Protein AF-F8NQ31-F1 (afdb_monomer)

pLDDT: mean 72.67, std 21.23, range [30.28, 96.5]

Solvent-accessible surface area (backbone atoms only — not comparable to full-atom values): 22392 Å² total; per-residue (Å²): 113,76,67,59,57,52,53,53,51,52,54,52,52,53,49,53,53,51,52,49,58,64,57,47,52,62,52,49,48,52,52,49,52,47,46,47,68,69,66,55,60,95,81,66,89,78,69,54,75,71,43,58,46,52,54,52,44,53,48,52,54,48,51,52,51,54,54,59,71,66,51,79,89,68,91,75,77,86,78,85,78,79,79,89,64,83,79,48,58,68,55,49,54,52,49,48,54,53,46,53,55,51,57,75,65,49,77,86,75,88,72,82,96,69,86,81,79,84,80,75,90,72,90,75,79,94,80,89,79,93,75,77,86,88,55,57,70,65,51,52,56,51,51,27,63,75,69,72,51,82,88,84,86,87,77,81,46,76,50,74,70,66,70,90,57,76,80,40,60,64,50,75,41,79,40,67,38,89,85,25,64,42,81,40,52,35,45,71,50,65,66,58,51,57,73,45,73,64,41,82,43,68,73,69,61,75,72,74,37,53,69,26,68,77,41,98,83,44,46,64,68,70,40,72,78,47,80,61,70,68,60,78,69,57,69,86,88,56,82,85,60,84,71,83,67,52,69,63,60,53,49,51,54,36,40,49,42,41,23,48,49,48,41,63,73,49,48,48,57,49,47,52,52,29,54,49,42,43,63,70,33,83,70,40,59,82,46,53,42,36,38,44,60,60,84,71,81,74,82,85,64,80,88,64,79,73,78,83,66,83,77,85,47,65,65,53,58,64,52,72,40,32,75,62,41,46,76,75,39,46,67,55,47,30,37,41,49,25,38,51,56,48,52,61,47,46,72,64,52,32,65,82,74,73,35,45,79,42,86,126

Mean predicted aligned error: 13.07 Å

Organism: Serpula lacrymans var. lacrymans (strain S7.9) (NCBI:txid578457)

Foldseek 3Di:
DVVVVVVVVVVVVVVVVVVCVVVVVVVVVVVVVVVCVVPPPPPPPPFDPVLVLLVVLLLVLLVVLLVVLPPPPDDDDDPDDDDPPDVCPVVLVVVLVVCCVVVVPPPPPPDDDDDDDDDDPDPDDDDDDDDDPPCPVVVVVVVCVVVVHDDDDDDDFQFLAADPDQPPVQQVDWDQDPQQSDTGHGHNCVVVLLVDQEAEDEHAADFHHPQQPPDPLGDLVVLVVDPQSSVVPDDPPPPPDPPPDDPLNVLLSSLLSVLSRCCSPPVVVSVSVSLVSQCPPPSRLPHAYEYEAYDQDDPPPPPDPPPPPPPVDCSCVSGVCVSVCSRVPSRSSSRNSNSVSNLSSCVVNVVVSVHHYDYD

Radius of gyration: 25.04 Å; Cα contacts (8 Å, |Δi|>4): 266; chains: 1; bounding box: 78×47×82 Å

Sequence (360 aa):
MRLLKRILAITAFSAAGITFVLFSFPLYRFFHILWMLTNIGPSFHGLSASEAQMTSSVHEVLEYAVSSLLRPTGSARETSIKPQINSTIAEIEALQNIFTCYFNHIPTRAQGHTRPSYGRCNTSVPVTSNVNQGSITNRFSQELAITGAVGMQFVLSQSLLPLSDASAWQYNSPVIDPLTDVRVRDNYWLRHARSADVILLNRGPLPAPASTYASHSGNWSYAKDLPTYLEAIRPNSWEDQPFIYDNKHMQTRLLVNAALHVTLTSFLPSLVQTLNALHHDVNLRHKLVIWHDSHFMHQSHSDKKPRLRRHHFLGDYLLFRGHLQIAEDPWKFYHNAQVYMQNYAIRRLLPHFGIQYLPL

Structure (mmCIF, N/CA/C/O backbone):
data_AF-F8NQ31-F1
#
_entry.id   AF-F8NQ31-F1
#
loop_
_atom_site.group_PDB
_atom_site.id
_atom_site.type_symbol
_atom_site.label_atom_id
_atom_site.label_alt_id
_atom_site.label_comp_id
_atom_site.label_asym_id
_atom_site.label_entity_id
_atom_site.label_seq_id
_atom_site.pdbx_PDB_ins_code
_atom_site.Cartn_x
_atom_site.Cartn_y
_atom_site.Cartn_z
_atom_site.occupancy
_atom_site.B_iso_or_equiv
_atom_site.auth_seq_id
_atom_site.auth_comp_id
_atom_site.auth_asym_id
_atom_site.auth_atom_id
_atom_site.pdbx_PDB_model_num
ATOM 1 N N . MET A 1 1 ? -50.205 1.832 -32.940 1.00 51.72 1 MET A N 1
ATOM 2 C CA . MET A 1 1 ? -49.513 3.149 -32.893 1.00 51.72 1 MET A CA 1
ATOM 3 C C . MET A 1 1 ? -48.925 3.545 -31.530 1.00 51.72 1 MET A C 1
ATOM 5 O O . MET A 1 1 ? -47.799 4.025 -31.520 1.00 51.72 1 MET A O 1
ATOM 9 N N . ARG A 1 2 ? -49.607 3.378 -30.381 1.00 51.59 2 ARG A N 1
ATOM 10 C CA . ARG A 1 2 ? -49.056 3.802 -29.066 1.00 51.59 2 ARG A CA 1
ATOM 11 C C . ARG A 1 2 ? -47.819 3.008 -28.606 1.00 51.59 2 ARG A C 1
ATOM 13 O O . ARG A 1 2 ? -46.937 3.586 -27.984 1.00 51.59 2 ARG A O 1
ATOM 20 N N . LEU A 1 3 ? -47.727 1.724 -28.963 1.00 50.81 3 LEU A N 1
ATOM 21 C CA . LEU A 1 3 ? -46.573 0.870 -28.642 1.00 50.81 3 LEU A CA 1
ATOM 22 C C . LEU A 1 3 ? -45.309 1.279 -29.425 1.00 50.81 3 LEU A C 1
ATOM 24 O O . LEU A 1 3 ? -44.233 1.382 -28.850 1.00 50.81 3 LEU A O 1
ATOM 28 N N . LEU A 1 4 ? -45.465 1.626 -30.708 1.00 49.59 4 LEU A N 1
ATOM 29 C CA . LEU A 1 4 ? -44.360 2.050 -31.575 1.00 49.59 4 LEU A CA 1
ATOM 30 C C . LEU A 1 4 ? -43.724 3.368 -31.098 1.00 49.59 4 LEU A C 1
ATOM 32 O O . LEU A 1 4 ? -42.507 3.495 -31.099 1.00 49.59 4 LEU A O 1
ATOM 36 N N . LYS A 1 5 ? -44.535 4.314 -30.596 1.00 54.12 5 LYS A N 1
ATOM 37 C CA . LYS A 1 5 ? -44.032 5.565 -29.997 1.00 54.12 5 LYS A CA 1
ATOM 38 C C . LYS A 1 5 ? -43.222 5.330 -28.717 1.00 54.12 5 LYS A C 1
ATOM 40 O O . LYS A 1 5 ? -42.281 6.072 -28.462 1.00 54.12 5 LYS A O 1
ATOM 45 N N . ARG A 1 6 ? -43.560 4.306 -27.924 1.00 51.31 6 ARG A N 1
ATOM 46 C CA . ARG A 1 6 ? -42.808 3.961 -26.705 1.00 51.31 6 ARG A CA 1
ATOM 47 C C . ARG A 1 6 ? -41.481 3.277 -27.025 1.00 51.31 6 ARG A C 1
ATOM 49 O O . ARG A 1 6 ? -40.485 3.606 -26.398 1.00 51.31 6 ARG A O 1
ATOM 56 N N . ILE A 1 7 ? -41.453 2.403 -28.031 1.00 53.97 7 ILE A N 1
ATOM 57 C CA . ILE A 1 7 ? -40.217 1.739 -28.470 1.00 53.97 7 ILE A CA 1
ATOM 58 C C . ILE A 1 7 ? -39.241 2.763 -29.071 1.00 53.97 7 ILE A C 1
ATOM 60 O O . ILE A 1 7 ? -38.083 2.788 -28.667 1.00 53.97 7 ILE A O 1
ATOM 64 N N . LEU A 1 8 ? -39.721 3.681 -29.923 1.00 53.59 8 LEU A N 1
ATOM 65 C CA . LEU A 1 8 ? -38.895 4.756 -30.496 1.00 53.59 8 LEU A CA 1
ATOM 66 C C . LEU A 1 8 ? -38.340 5.725 -29.440 1.00 53.59 8 LEU A C 1
ATOM 68 O O . LEU A 1 8 ? -37.196 6.161 -29.555 1.00 53.59 8 LEU A O 1
ATOM 72 N N . ALA A 1 9 ? -39.116 6.037 -28.397 1.00 51.81 9 ALA A N 1
ATOM 73 C CA . ALA A 1 9 ? -38.653 6.887 -27.301 1.00 51.81 9 ALA A CA 1
ATOM 74 C C . ALA A 1 9 ? -37.543 6.216 -26.474 1.00 51.81 9 ALA A C 1
ATOM 76 O O . ALA A 1 9 ? -36.579 6.879 -26.105 1.00 51.81 9 ALA A O 1
ATOM 77 N N . ILE A 1 10 ? -37.638 4.904 -26.230 1.00 48.22 10 ILE A N 1
ATOM 78 C CA . ILE A 1 10 ? -36.625 4.148 -25.476 1.00 48.22 10 ILE A CA 1
ATOM 79 C C . ILE A 1 10 ? -35.324 4.026 -26.282 1.00 48.22 10 ILE A C 1
ATOM 81 O O . ILE A 1 10 ? -34.247 4.250 -25.731 1.00 48.22 10 ILE A O 1
ATOM 85 N N . THR A 1 11 ? -35.404 3.765 -27.591 1.00 46.31 11 THR A N 1
ATOM 86 C CA . THR A 1 11 ? -34.212 3.706 -28.455 1.00 46.31 11 THR A CA 1
ATOM 87 C C . THR A 1 11 ? -33.551 5.072 -28.651 1.00 46.31 11 THR A C 1
ATOM 89 O O . THR A 1 11 ? -32.328 5.153 -28.715 1.00 46.31 11 THR A O 1
ATOM 92 N N . ALA A 1 12 ? -34.326 6.163 -28.692 1.00 48.41 12 ALA A N 1
ATOM 93 C CA . ALA A 1 12 ? -33.770 7.515 -28.776 1.00 48.41 12 ALA A CA 1
ATOM 94 C C . ALA A 1 12 ? -33.068 7.934 -27.471 1.00 48.41 12 ALA A C 1
ATOM 96 O O . ALA A 1 12 ? -32.022 8.580 -27.517 1.00 48.41 12 ALA A O 1
ATOM 97 N N . PHE A 1 13 ? -33.595 7.522 -26.312 1.00 44.59 13 PHE A N 1
ATOM 98 C CA . PHE A 1 13 ? -32.984 7.812 -25.012 1.00 44.59 13 PHE A CA 1
ATOM 99 C C . PHE A 1 13 ? -31.704 6.996 -24.773 1.00 44.59 13 PHE A C 1
ATOM 101 O O . PHE A 1 13 ? -30.735 7.529 -24.231 1.00 44.59 13 PHE A O 1
ATOM 108 N N . SER A 1 14 ? -31.653 5.733 -25.224 1.00 44.41 14 SER A N 1
ATOM 109 C CA . SER A 1 14 ? -30.431 4.922 -25.118 1.00 44.41 14 SER A CA 1
ATOM 110 C C . SER A 1 14 ? -29.343 5.401 -26.079 1.00 44.41 14 SER A C 1
ATOM 112 O O . SER A 1 14 ? -28.179 5.451 -25.693 1.00 44.41 14 SER A O 1
ATOM 114 N N . ALA A 1 15 ? -29.706 5.816 -27.297 1.00 43.03 15 ALA A N 1
ATOM 115 C CA . ALA A 1 15 ? -28.757 6.393 -28.243 1.00 43.03 15 ALA A CA 1
ATOM 116 C C . ALA A 1 15 ? -28.194 7.724 -27.722 1.00 43.03 15 ALA A C 1
ATOM 118 O O . ALA A 1 15 ? -26.982 7.880 -27.676 1.00 43.03 15 ALA A O 1
ATOM 119 N N . ALA A 1 16 ? -29.031 8.646 -27.233 1.00 43.88 16 ALA A N 1
ATOM 120 C CA . ALA A 1 16 ? -28.561 9.931 -26.707 1.00 43.88 16 ALA A CA 1
ATOM 121 C C . ALA A 1 16 ? -27.653 9.782 -25.470 1.00 43.88 16 ALA A C 1
ATOM 123 O O . ALA A 1 16 ? -26.653 10.489 -25.365 1.00 43.88 16 ALA A O 1
ATOM 124 N N . GLY A 1 17 ? -27.947 8.835 -24.570 1.00 42.53 17 GLY A N 1
ATOM 125 C CA . GLY A 1 17 ? -27.096 8.546 -23.410 1.00 42.53 17 GLY A CA 1
ATOM 126 C C . GLY A 1 17 ? -25.737 7.946 -23.789 1.00 42.53 17 GLY A C 1
ATOM 127 O O . GLY A 1 17 ? -24.714 8.346 -23.237 1.00 42.53 17 GLY A O 1
ATOM 128 N N . ILE A 1 18 ? -25.703 7.040 -24.771 1.00 40.12 18 ILE A N 1
ATOM 129 C CA . ILE A 1 18 ? -24.462 6.411 -25.250 1.00 40.12 18 ILE A CA 1
ATOM 130 C C . ILE A 1 18 ? -23.606 7.417 -26.033 1.00 40.12 18 ILE A C 1
ATOM 132 O O . ILE A 1 18 ? -22.398 7.494 -25.810 1.00 40.12 18 ILE A O 1
ATOM 136 N N . THR A 1 19 ? -24.212 8.255 -26.879 1.00 41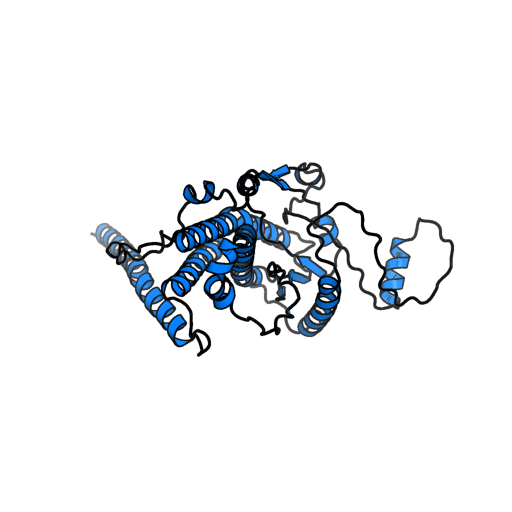.00 19 THR A N 1
ATOM 137 C CA . THR A 1 19 ? -23.486 9.303 -27.613 1.00 41.00 19 THR A CA 1
ATOM 138 C C . THR A 1 19 ? -22.935 10.370 -26.663 1.00 41.00 19 THR A C 1
ATOM 140 O O . THR A 1 19 ? -21.809 10.823 -26.848 1.00 41.00 19 THR A O 1
ATOM 143 N N . PHE A 1 20 ? -23.661 10.730 -25.597 1.00 37.25 20 PHE A N 1
ATOM 144 C CA . PHE A 1 20 ? -23.169 11.700 -24.614 1.00 37.25 20 PHE A CA 1
ATOM 145 C C . PHE A 1 20 ? -21.971 11.161 -23.820 1.00 37.25 20 PHE A C 1
ATOM 147 O O . PHE A 1 20 ? -21.011 11.898 -23.619 1.00 37.25 20 PHE A O 1
ATOM 154 N N . VAL A 1 21 ? -21.963 9.877 -23.440 1.00 41.94 21 VAL A N 1
ATOM 155 C CA . VAL A 1 21 ? -20.827 9.236 -22.743 1.00 41.94 21 VAL A CA 1
ATOM 156 C C . VAL A 1 21 ? -19.605 9.077 -23.659 1.00 41.94 21 VAL A C 1
ATOM 158 O O . VAL A 1 21 ? -18.478 9.278 -23.211 1.00 41.94 21 VAL A O 1
ATOM 161 N N . LEU A 1 22 ? -19.807 8.790 -24.950 1.00 38.97 22 LEU A N 1
ATOM 162 C CA . LEU A 1 22 ? -18.710 8.626 -25.912 1.00 38.97 22 LEU A CA 1
ATOM 163 C C . LEU A 1 22 ? -18.091 9.958 -26.374 1.00 38.97 22 LEU A C 1
ATOM 165 O O . LEU A 1 22 ? -16.892 9.999 -26.638 1.00 38.97 22 LEU A O 1
ATOM 169 N N . PHE A 1 23 ? -18.858 11.056 -26.426 1.00 38.16 23 PHE A N 1
ATOM 170 C CA . PHE A 1 23 ? -18.334 12.379 -26.807 1.00 38.16 23 PHE A CA 1
ATOM 171 C C . PHE A 1 23 ? -17.775 13.199 -25.637 1.00 38.16 23 PHE A C 1
ATOM 173 O O . PHE A 1 23 ? -16.893 14.034 -25.844 1.00 38.16 23 PHE A O 1
ATOM 180 N N . SER A 1 24 ? -18.235 12.970 -24.404 1.00 42.25 24 SER A N 1
ATOM 181 C CA . SER A 1 24 ? -17.735 13.714 -23.237 1.00 42.25 24 SER A CA 1
ATOM 182 C C . SER A 1 24 ? -16.376 13.218 -22.736 1.00 42.25 24 SER A C 1
ATOM 184 O O . SER A 1 24 ? -15.596 14.021 -22.228 1.00 42.25 24 SER A O 1
ATOM 186 N N . PHE A 1 25 ? -16.030 11.947 -22.953 1.00 43.91 25 PHE A N 1
ATOM 187 C CA . PHE A 1 25 ? -14.735 11.386 -22.550 1.00 43.91 25 PHE A CA 1
ATOM 188 C C . PHE A 1 25 ? -13.512 12.036 -23.236 1.00 43.91 25 PHE A C 1
ATOM 190 O O . PHE A 1 25 ? -12.588 12.444 -22.529 1.00 43.91 25 PHE A O 1
ATOM 197 N N . PRO A 1 26 ? -13.467 12.204 -24.575 1.00 48.88 26 PRO A N 1
ATOM 198 C CA . PRO A 1 26 ? -12.318 12.824 -25.240 1.00 48.88 26 PRO A CA 1
ATOM 199 C C . PRO A 1 26 ? -12.202 14.335 -24.982 1.00 48.88 26 PRO A C 1
ATOM 201 O O . PRO A 1 26 ? -11.089 14.836 -24.830 1.00 48.88 26 PRO A O 1
ATOM 204 N N . LEU A 1 27 ? -13.322 15.059 -24.863 1.00 45.59 27 LEU A N 1
ATOM 205 C CA . LEU A 1 27 ? -13.320 16.486 -24.509 1.00 45.59 27 LEU A CA 1
ATOM 206 C C . LEU A 1 27 ? -12.885 16.704 -23.057 1.00 45.59 27 LEU A C 1
ATOM 208 O O . LEU A 1 27 ? -12.033 17.551 -22.807 1.00 45.59 27 LEU A O 1
ATOM 212 N N . TYR A 1 28 ? -13.387 15.905 -22.110 1.00 54.19 28 TYR A N 1
ATOM 213 C CA . TYR A 1 28 ? -12.923 15.938 -20.721 1.00 54.19 28 TYR A CA 1
ATOM 214 C C . TYR A 1 28 ? -11.426 15.635 -20.626 1.00 54.19 28 TYR A C 1
ATOM 216 O O . TYR A 1 28 ? -10.712 16.348 -19.931 1.00 54.19 28 TYR A O 1
ATOM 224 N N . ARG A 1 29 ? -10.916 14.652 -21.381 1.00 53.84 29 ARG A N 1
ATOM 225 C CA . ARG A 1 29 ? -9.476 14.358 -21.449 1.00 53.84 29 ARG A CA 1
ATOM 226 C C . ARG A 1 29 ? -8.665 15.506 -22.038 1.00 53.84 29 ARG A C 1
ATOM 228 O O . ARG A 1 29 ? -7.628 15.845 -21.478 1.00 53.84 29 ARG A O 1
ATOM 235 N N . PHE A 1 30 ? -9.126 16.124 -23.126 1.00 49.50 30 PHE A N 1
ATOM 236 C CA . PHE A 1 30 ? -8.457 17.287 -23.708 1.00 49.50 30 PHE A CA 1
ATOM 237 C C . PHE A 1 30 ? -8.400 18.440 -22.704 1.00 49.50 30 PHE A C 1
ATOM 239 O O . PHE A 1 30 ? -7.330 18.993 -22.473 1.00 49.50 30 PHE A O 1
ATOM 246 N N . PHE A 1 31 ? -9.514 18.743 -22.032 1.00 53.06 31 PHE A N 1
ATOM 247 C CA . PHE A 1 31 ? -9.554 19.779 -21.004 1.00 53.06 31 PHE A CA 1
ATOM 248 C C . PHE A 1 31 ? -8.789 19.402 -19.737 1.00 53.06 31 PHE A C 1
ATOM 250 O O . PHE A 1 31 ? -8.237 20.296 -19.120 1.00 53.06 31 PHE A O 1
ATOM 257 N N . HIS A 1 32 ? -8.690 18.128 -19.358 1.00 52.59 32 HIS A N 1
ATOM 258 C CA . HIS A 1 32 ? -7.922 17.680 -18.194 1.00 52.59 32 HIS A CA 1
ATOM 259 C C . HIS A 1 32 ? -6.412 17.694 -18.464 1.00 52.59 32 HIS A C 1
ATOM 261 O O . HIS A 1 32 ? -5.646 18.141 -17.617 1.00 52.59 32 HIS A O 1
ATOM 267 N N . ILE A 1 33 ? -5.977 17.279 -19.659 1.00 51.41 33 ILE A N 1
ATOM 268 C CA . ILE A 1 33 ? -4.585 17.420 -20.110 1.00 51.41 33 ILE A CA 1
ATOM 269 C C . ILE A 1 33 ? -4.239 18.901 -20.246 1.00 51.41 33 ILE A C 1
ATOM 271 O O . ILE A 1 33 ? -3.205 19.323 -19.745 1.00 51.41 33 ILE A O 1
ATOM 275 N N . LEU A 1 34 ? -5.111 19.710 -20.853 1.00 47.75 34 LEU A N 1
ATOM 276 C CA . LEU A 1 34 ? -4.907 21.151 -20.964 1.00 47.75 34 LEU A CA 1
ATOM 277 C C . LEU A 1 34 ? -4.889 21.813 -19.581 1.00 47.75 34 LEU A C 1
ATOM 279 O O . LEU A 1 34 ? -3.997 22.601 -19.315 1.00 47.75 34 LEU A O 1
ATOM 283 N N . TRP A 1 35 ? -5.796 21.437 -18.675 1.00 63.09 35 TRP A N 1
ATOM 284 C CA . TRP A 1 35 ? -5.857 21.934 -17.299 1.00 63.09 35 TRP A CA 1
ATOM 285 C C . TRP A 1 35 ? -4.624 21.538 -16.490 1.00 63.09 35 TRP A C 1
ATOM 287 O O . TRP A 1 35 ? -4.108 22.373 -15.751 1.00 63.09 35 TRP A O 1
ATOM 297 N N . MET A 1 36 ? -4.117 20.312 -16.659 1.00 48.03 36 MET A N 1
ATOM 298 C CA . MET A 1 36 ? -2.822 19.893 -16.125 1.00 48.03 36 MET A CA 1
ATOM 299 C C . MET A 1 36 ? -1.719 20.776 -16.709 1.00 48.03 36 MET A C 1
ATOM 301 O O . MET A 1 36 ? -1.011 21.418 -15.951 1.00 48.03 36 MET A O 1
ATOM 305 N N . LEU A 1 37 ? -1.617 20.909 -18.032 1.00 46.59 37 LEU A N 1
ATOM 306 C CA . LEU A 1 37 ? -0.590 21.726 -18.687 1.00 46.59 37 LEU A CA 1
ATOM 307 C C . LEU A 1 37 ? -0.657 23.217 -18.303 1.00 46.59 37 LEU A C 1
ATOM 309 O O . LEU A 1 37 ? 0.383 23.868 -18.279 1.00 46.59 37 LEU A O 1
ATOM 313 N N . THR A 1 38 ? -1.837 23.757 -17.975 1.00 45.94 38 THR A N 1
ATOM 314 C CA . THR A 1 38 ? -2.020 25.169 -17.592 1.00 45.94 38 THR A CA 1
ATOM 315 C C . THR A 1 38 ? -1.936 25.433 -16.086 1.00 45.94 38 THR A C 1
ATOM 317 O O . THR A 1 38 ? -1.623 26.555 -15.703 1.00 45.94 38 THR A O 1
ATOM 320 N N . ASN A 1 39 ? -2.224 24.446 -15.224 1.00 41.69 39 ASN A N 1
ATOM 321 C CA . ASN A 1 39 ? -2.119 24.573 -13.755 1.00 41.69 39 ASN A CA 1
ATOM 322 C C . ASN A 1 39 ? -0.874 23.905 -13.169 1.00 41.69 39 ASN A C 1
ATOM 324 O O . ASN A 1 39 ? -0.593 24.030 -11.976 1.00 41.69 39 ASN A O 1
ATOM 328 N N . ILE A 1 40 ? -0.092 23.231 -14.006 1.00 46.91 40 ILE A N 1
ATOM 329 C CA . ILE A 1 40 ? 1.299 22.930 -13.730 1.00 46.91 40 ILE A CA 1
ATOM 330 C C . ILE A 1 40 ? 2.033 24.277 -13.666 1.00 46.91 40 ILE A C 1
ATOM 332 O O . ILE A 1 40 ? 2.332 24.907 -14.678 1.00 46.91 40 ILE A O 1
ATOM 336 N N . GLY A 1 41 ? 2.281 24.752 -12.443 1.00 42.47 41 GLY A N 1
ATOM 337 C CA . GLY A 1 41 ? 3.118 25.925 -12.205 1.00 42.47 41 GLY A CA 1
ATOM 338 C C . GLY A 1 41 ? 4.519 25.767 -12.826 1.00 42.47 41 GLY A C 1
ATOM 339 O O . GLY A 1 41 ? 4.888 24.668 -13.246 1.00 42.47 41 GLY A O 1
ATOM 340 N N . PRO A 1 42 ? 5.344 26.831 -12.845 1.00 42.69 42 PRO A N 1
ATOM 341 C CA . PRO A 1 42 ? 6.651 26.904 -13.529 1.00 42.69 42 PRO A CA 1
ATOM 342 C C . PRO A 1 42 ? 7.741 25.911 -13.046 1.00 42.69 42 PRO A C 1
ATOM 344 O O . PRO A 1 42 ? 8.925 26.088 -13.316 1.00 42.69 42 PRO A O 1
ATOM 347 N N . SER A 1 43 ? 7.377 24.850 -12.328 1.00 46.12 43 SER A N 1
ATOM 348 C CA . SER A 1 43 ? 8.261 23.842 -11.736 1.00 46.12 43 SER A CA 1
ATOM 349 C C . SER A 1 43 ? 8.529 22.619 -12.627 1.00 46.12 43 SER A C 1
ATOM 351 O O . SER A 1 43 ? 9.311 21.767 -12.231 1.00 46.12 43 SER A O 1
ATOM 353 N N . PHE A 1 44 ? 7.926 22.519 -13.818 1.00 49.84 44 PHE A N 1
ATOM 354 C CA . PHE A 1 44 ? 8.037 21.349 -14.712 1.00 49.84 44 PHE A CA 1
ATOM 355 C C . PHE A 1 44 ? 8.982 21.545 -15.914 1.00 49.84 44 PHE A C 1
ATOM 357 O O . PHE A 1 44 ? 8.895 20.832 -16.915 1.00 49.84 44 PHE A O 1
ATOM 364 N N . HIS A 1 45 ? 9.919 22.493 -15.835 1.00 48.38 45 HIS A N 1
ATOM 365 C CA . HIS A 1 45 ? 10.990 22.629 -16.825 1.00 48.38 45 HIS A CA 1
ATOM 366 C C . HIS A 1 45 ? 11.985 21.459 -16.701 1.00 48.38 45 HIS A C 1
ATOM 368 O O . HIS A 1 45 ? 13.010 21.578 -16.035 1.00 48.38 45 HIS A O 1
ATOM 374 N N . GLY A 1 46 ? 11.682 20.319 -17.328 1.00 54.44 46 GLY A N 1
ATOM 375 C CA . GLY A 1 46 ? 12.663 19.245 -17.522 1.00 54.44 46 GLY A CA 1
ATOM 376 C C . GLY A 1 46 ? 12.130 17.822 -17.689 1.00 54.44 46 GLY A C 1
ATOM 377 O O . GLY A 1 46 ? 12.941 16.923 -17.878 1.00 54.44 46 GLY A O 1
ATOM 378 N N . LEU A 1 47 ? 10.814 17.596 -17.654 1.00 58.97 47 LEU A N 1
ATOM 379 C CA . LEU A 1 47 ? 10.264 16.281 -17.998 1.00 58.97 47 LEU A CA 1
ATOM 380 C C . LEU A 1 47 ? 10.272 16.047 -19.504 1.00 58.97 47 LEU A C 1
ATOM 382 O O . LEU A 1 47 ? 9.913 16.940 -20.276 1.00 58.97 47 LEU A O 1
ATOM 386 N N . SER A 1 48 ? 10.585 14.821 -19.922 1.00 71.44 48 SER A N 1
ATOM 387 C CA . SER A 1 48 ? 10.289 14.424 -21.297 1.00 71.44 48 SER A CA 1
ATOM 388 C C . SER A 1 48 ? 8.768 14.315 -21.492 1.00 71.44 48 SER A C 1
ATOM 390 O O . SER A 1 48 ? 8.023 13.968 -20.573 1.00 71.44 48 SER A O 1
ATOM 392 N N . ALA A 1 49 ? 8.265 14.581 -22.701 1.00 75.00 49 ALA A N 1
ATOM 393 C CA . ALA A 1 49 ? 6.833 14.433 -22.993 1.00 75.00 49 ALA A CA 1
ATOM 394 C C . ALA A 1 49 ? 6.319 13.009 -22.683 1.00 75.00 49 ALA A C 1
ATOM 396 O O . ALA A 1 49 ? 5.201 12.832 -22.199 1.00 75.00 49 ALA A O 1
ATOM 397 N N . SER A 1 50 ? 7.171 11.997 -22.894 1.00 72.25 50 SER A N 1
ATOM 398 C CA . SER A 1 50 ? 6.856 10.588 -22.629 1.00 72.25 50 SER A CA 1
ATOM 399 C C . SER A 1 50 ? 6.619 10.285 -21.144 1.00 72.25 50 SER A C 1
ATOM 401 O O . SER A 1 50 ? 5.763 9.476 -20.786 1.00 72.25 50 SER A O 1
ATOM 403 N N . GLU A 1 51 ? 7.347 10.976 -20.273 1.00 73.25 51 GLU A N 1
ATOM 404 C CA . GLU A 1 51 ? 7.303 10.824 -18.825 1.00 73.25 51 GLU A CA 1
ATOM 405 C C . GLU A 1 51 ? 6.031 11.422 -18.227 1.00 73.25 51 GLU A C 1
ATOM 407 O O . GLU A 1 51 ? 5.292 10.734 -17.518 1.00 73.25 51 GLU A O 1
ATOM 412 N N . ALA A 1 52 ? 5.743 12.686 -18.558 1.00 78.19 52 ALA A N 1
ATOM 413 C CA . ALA A 1 52 ? 4.533 13.373 -18.109 1.00 78.19 52 ALA A CA 1
ATOM 414 C C . ALA A 1 52 ? 3.276 12.574 -18.483 1.00 78.19 52 ALA A C 1
ATOM 416 O O . ALA A 1 52 ? 2.327 12.442 -17.705 1.00 78.19 52 ALA A O 1
ATOM 417 N N . GLN A 1 53 ? 3.306 11.963 -19.662 1.00 80.69 53 GLN A N 1
ATOM 418 C CA . GLN A 1 53 ? 2.213 11.144 -20.131 1.00 80.69 53 GLN A CA 1
ATOM 419 C C . GLN A 1 53 ? 2.073 9.807 -19.409 1.00 80.69 53 GLN A C 1
ATOM 421 O O . GLN A 1 53 ? 0.945 9.380 -19.148 1.00 80.69 53 GLN A O 1
ATOM 426 N N . MET A 1 54 ? 3.177 9.138 -19.067 1.00 82.06 54 MET A N 1
ATOM 427 C CA . MET A 1 54 ? 3.117 7.918 -18.263 1.00 82.06 54 MET A CA 1
ATOM 428 C C . MET A 1 54 ? 2.453 8.205 -16.914 1.00 82.06 54 MET A C 1
ATOM 430 O O . MET A 1 54 ? 1.548 7.475 -16.515 1.00 82.06 54 MET A O 1
ATOM 434 N N . THR A 1 55 ? 2.824 9.305 -16.251 1.00 82.94 55 THR A N 1
ATOM 435 C CA . THR A 1 55 ? 2.173 9.737 -15.006 1.00 82.94 55 THR A CA 1
ATOM 436 C C . THR A 1 55 ? 0.691 10.027 -15.203 1.00 82.94 55 THR A C 1
ATOM 438 O O . THR A 1 55 ? -0.123 9.528 -14.427 1.00 82.94 55 THR A O 1
ATOM 441 N N . SER A 1 56 ? 0.322 10.763 -16.256 1.00 85.00 56 SER A N 1
ATOM 442 C CA . SER A 1 56 ? -1.091 11.030 -16.548 1.00 85.00 56 SER A CA 1
ATOM 443 C C . SER A 1 56 ? -1.883 9.744 -16.802 1.00 85.00 56 SER A C 1
ATOM 445 O O . SER A 1 56 ? -3.030 9.640 -16.377 1.00 85.00 56 SER A O 1
ATOM 447 N N . SER A 1 57 ? -1.279 8.757 -17.466 1.00 85.50 57 SER A N 1
ATOM 448 C CA . SER A 1 57 ? -1.924 7.467 -17.737 1.00 85.50 57 SER A CA 1
ATOM 449 C C . SER A 1 57 ? -2.125 6.678 -16.443 1.00 85.50 57 SER A C 1
ATOM 451 O O . SER A 1 57 ? -3.206 6.153 -16.205 1.00 85.50 57 SER A O 1
ATOM 453 N N . VAL A 1 58 ? -1.114 6.643 -15.564 1.00 87.00 58 VAL A N 1
ATOM 454 C CA . VAL A 1 58 ? -1.219 6.012 -14.236 1.00 87.00 58 VAL A CA 1
ATOM 455 C C . VAL A 1 58 ? -2.344 6.648 -13.419 1.00 87.00 58 VAL A C 1
ATOM 457 O O . VAL A 1 58 ? -3.140 5.929 -12.820 1.00 87.00 58 VAL A O 1
ATOM 460 N N . HIS A 1 59 ? -2.439 7.980 -13.408 1.00 90.50 59 HIS A N 1
ATOM 461 C CA . HIS A 1 59 ? -3.526 8.691 -12.728 1.00 90.50 59 HIS A CA 1
ATOM 462 C C . HIS A 1 59 ? -4.884 8.293 -13.253 1.00 90.50 59 HIS A C 1
ATOM 464 O O . HIS A 1 59 ? -5.756 7.971 -12.459 1.00 90.50 59 HIS A O 1
ATOM 470 N N . GLU A 1 60 ? -5.053 8.259 -14.567 1.00 89.75 60 GLU A N 1
ATOM 471 C CA . GLU A 1 60 ? -6.329 7.893 -15.156 1.00 89.75 60 GLU A CA 1
ATOM 472 C C . GLU A 1 60 ? -6.753 6.458 -14.802 1.00 89.75 60 GLU A C 1
ATOM 474 O O . GLU A 1 60 ? -7.908 6.241 -14.428 1.00 89.75 60 GLU A O 1
ATOM 479 N N . VAL A 1 61 ? -5.825 5.490 -14.837 1.00 88.81 61 VAL A N 1
ATOM 480 C CA . VAL A 1 61 ? -6.114 4.115 -14.389 1.00 88.81 61 VAL A CA 1
ATOM 481 C C . VAL A 1 61 ? -6.559 4.108 -12.925 1.00 88.81 61 VAL A C 1
ATOM 483 O O . VAL A 1 61 ? -7.551 3.464 -12.580 1.00 88.81 61 VAL A O 1
ATOM 486 N N . LEU A 1 62 ? -5.831 4.814 -12.056 1.00 91.06 62 LEU A N 1
ATOM 487 C CA . LEU A 1 62 ? -6.130 4.850 -10.625 1.00 91.06 62 LEU A CA 1
ATOM 488 C C . LEU A 1 62 ? -7.453 5.559 -10.332 1.00 91.06 62 LEU A C 1
ATOM 490 O O . LEU A 1 62 ? -8.212 5.076 -9.499 1.00 91.06 62 LEU A O 1
ATOM 494 N N . GLU A 1 63 ? -7.758 6.655 -11.021 1.00 92.94 63 GLU A N 1
ATOM 495 C CA . GLU A 1 63 ? -9.033 7.368 -10.891 1.00 92.94 63 GLU A CA 1
ATOM 496 C C . GLU A 1 63 ? -10.203 6.486 -11.295 1.00 92.94 63 GLU A C 1
ATOM 498 O O . GLU A 1 63 ? -11.205 6.404 -10.581 1.00 92.94 63 GLU A O 1
ATOM 503 N N . TYR A 1 64 ? -10.066 5.776 -12.415 1.00 91.06 64 TYR A N 1
ATOM 504 C CA . TYR A 1 64 ? -11.074 4.829 -12.861 1.00 91.06 64 TYR A CA 1
ATOM 505 C C . TYR A 1 64 ? -11.280 3.704 -11.838 1.00 91.06 64 TYR A C 1
ATOM 507 O O . TYR A 1 64 ? -12.421 3.374 -11.500 1.00 91.06 64 TYR A O 1
ATOM 515 N N . ALA A 1 65 ? -10.191 3.137 -11.308 1.00 91.19 65 ALA A N 1
ATOM 516 C CA . ALA A 1 65 ? -10.244 2.073 -10.313 1.00 91.19 65 ALA A CA 1
ATOM 517 C C . ALA A 1 65 ? -10.893 2.547 -9.004 1.00 91.19 65 ALA A C 1
ATOM 519 O O . ALA A 1 65 ? -11.845 1.928 -8.536 1.00 91.19 65 ALA A O 1
ATOM 520 N N . VAL A 1 66 ? -10.441 3.676 -8.451 1.00 92.69 66 VAL A N 1
ATOM 521 C CA . VAL A 1 66 ? -11.001 4.276 -7.230 1.00 92.69 66 VAL A CA 1
ATOM 522 C C . VAL A 1 66 ? -12.478 4.607 -7.417 1.00 92.69 66 VAL A C 1
ATOM 524 O O . VAL A 1 66 ? -13.302 4.208 -6.599 1.00 92.69 66 VAL A O 1
ATOM 527 N N . SER A 1 67 ? -12.838 5.251 -8.528 1.00 93.56 67 SER A N 1
ATOM 528 C CA . SER A 1 67 ? -14.235 5.562 -8.841 1.00 93.56 67 SER A CA 1
ATOM 529 C C . SER A 1 67 ? -15.092 4.302 -8.936 1.00 93.56 67 SER A C 1
ATOM 531 O O . SER A 1 67 ? -16.232 4.300 -8.484 1.00 93.56 67 SER A O 1
ATOM 533 N N . SER A 1 68 ? -14.558 3.216 -9.500 1.00 91.50 68 SER A N 1
ATOM 534 C CA . SER A 1 68 ? -15.268 1.938 -9.606 1.00 91.50 68 SER A CA 1
ATOM 535 C C . SER A 1 68 ? -15.477 1.271 -8.245 1.00 91.50 68 SER A C 1
ATOM 537 O O . SER A 1 68 ? -16.541 0.703 -8.022 1.00 91.50 68 SER A O 1
ATOM 539 N N . LEU A 1 69 ? -14.513 1.384 -7.324 1.00 91.38 69 LEU A N 1
ATOM 540 C CA . LEU A 1 69 ? -14.637 0.883 -5.947 1.00 91.38 69 LEU A CA 1
ATOM 541 C C . LEU A 1 69 ? -15.657 1.674 -5.119 1.00 91.38 69 LEU A C 1
ATOM 543 O O . LEU A 1 69 ? -16.278 1.116 -4.220 1.00 91.38 69 LEU A O 1
ATOM 547 N N . LEU A 1 70 ? -15.825 2.963 -5.417 1.00 91.38 70 LEU A N 1
ATOM 548 C CA . LEU A 1 70 ? -16.761 3.847 -4.722 1.00 91.38 70 LEU A CA 1
ATOM 549 C C . LEU A 1 70 ? -18.187 3.790 -5.279 1.00 91.38 70 LEU A C 1
ATOM 551 O O . LEU A 1 70 ? -19.099 4.349 -4.669 1.00 91.38 70 LEU A O 1
ATOM 555 N N . ARG A 1 71 ? -18.413 3.144 -6.432 1.00 90.56 71 ARG A N 1
ATOM 556 C CA . ARG A 1 71 ? -19.763 3.031 -6.993 1.00 90.56 71 ARG A CA 1
ATOM 557 C C . ARG A 1 71 ? -20.637 2.194 -6.056 1.00 90.56 71 ARG A C 1
ATOM 559 O O . ARG A 1 71 ? -20.310 1.031 -5.818 1.00 90.56 71 ARG A O 1
ATOM 566 N N . PRO A 1 72 ? -21.766 2.734 -5.564 1.00 77.88 72 PRO A N 1
ATOM 567 C CA . PRO A 1 72 ? -22.663 1.978 -4.710 1.00 77.88 72 PRO A CA 1
ATOM 568 C C . PRO A 1 72 ? -23.190 0.765 -5.478 1.00 77.88 72 PRO A C 1
ATOM 570 O O . PRO A 1 72 ? -23.821 0.891 -6.531 1.00 77.88 72 PRO A O 1
ATOM 573 N N . THR A 1 73 ? -22.941 -0.424 -4.940 1.00 67.25 73 THR A N 1
ATOM 574 C CA . THR A 1 73 ? -23.436 -1.703 -5.452 1.00 67.25 73 THR A CA 1
ATOM 575 C C . THR A 1 73 ? -24.926 -1.866 -5.112 1.00 67.25 73 THR A C 1
ATOM 577 O O . THR A 1 73 ? -25.326 -2.764 -4.389 1.00 67.25 73 THR A O 1
ATOM 580 N N . GLY A 1 74 ? -25.776 -0.975 -5.630 1.00 54.59 74 GLY A N 1
ATOM 581 C CA . GLY A 1 74 ? -27.238 -1.096 -5.578 1.00 54.59 74 GLY A CA 1
ATOM 582 C C . GLY A 1 74 ? -27.933 -0.562 -4.310 1.00 54.59 74 GLY A C 1
ATOM 583 O O . GLY A 1 74 ? -27.783 -1.074 -3.209 1.00 54.59 74 GLY A O 1
ATOM 584 N N . SER A 1 75 ? -28.811 0.428 -4.512 1.00 45.44 75 SER A N 1
ATOM 585 C CA . SER A 1 75 ? -29.959 0.861 -3.676 1.00 45.44 75 SER A CA 1
ATOM 586 C C . SER A 1 75 ? -29.783 1.249 -2.194 1.00 45.44 75 SER A C 1
ATOM 588 O O . SER A 1 75 ? -30.765 1.675 -1.583 1.00 45.44 75 SER A O 1
ATOM 590 N N . ALA A 1 76 ? -28.595 1.171 -1.595 1.00 51.38 76 ALA A N 1
ATOM 591 C CA . ALA A 1 76 ? -28.415 1.619 -0.214 1.00 51.38 76 ALA A CA 1
ATOM 592 C C . ALA A 1 76 ? -28.480 3.158 -0.121 1.00 51.38 76 ALA A C 1
ATOM 594 O O . ALA A 1 76 ? -27.653 3.865 -0.695 1.00 51.38 76 ALA A O 1
ATOM 595 N N . ARG A 1 77 ? -29.500 3.672 0.584 1.00 46.38 77 ARG A N 1
ATOM 596 C CA . ARG A 1 77 ? -29.694 5.099 0.899 1.00 46.38 77 ARG A CA 1
ATOM 597 C C . ARG A 1 77 ? -28.450 5.666 1.590 1.00 46.38 77 ARG A C 1
ATOM 599 O O . ARG A 1 77 ? -28.080 5.189 2.658 1.00 46.38 77 ARG A O 1
ATOM 606 N N . GLU A 1 78 ? -27.878 6.726 1.022 1.00 43.25 78 GLU A N 1
ATOM 607 C CA . GLU A 1 78 ? -26.839 7.538 1.659 1.00 43.25 78 GLU A CA 1
ATOM 608 C C . GLU A 1 78 ? -27.342 8.109 2.992 1.00 43.25 78 GLU A C 1
ATOM 610 O O . GLU A 1 78 ? -28.174 9.017 3.037 1.00 43.25 78 GLU A O 1
ATOM 615 N N . THR A 1 79 ? -26.814 7.604 4.103 1.00 46.84 79 THR A N 1
ATOM 616 C CA . THR A 1 79 ? -26.843 8.327 5.374 1.00 46.84 79 THR A CA 1
ATOM 617 C C . THR A 1 79 ? -25.655 9.279 5.395 1.00 46.84 79 THR A C 1
ATOM 619 O O . THR A 1 79 ? -24.515 8.855 5.564 1.00 46.84 79 THR A O 1
ATOM 622 N N . SER A 1 80 ? -25.924 10.570 5.200 1.00 39.16 80 SER A N 1
ATOM 623 C CA . SER A 1 80 ? -24.937 11.650 5.294 1.00 39.16 80 SER A CA 1
ATOM 624 C C . SER A 1 80 ? -24.331 11.706 6.703 1.00 39.16 80 SER A C 1
ATOM 626 O O . SER A 1 80 ? -24.909 12.309 7.609 1.00 39.16 80 SER A O 1
ATOM 628 N N . ILE A 1 81 ? -23.148 11.124 6.886 1.00 46.25 81 ILE A N 1
ATOM 629 C CA . ILE A 1 81 ? -22.338 11.299 8.095 1.00 46.25 81 ILE A CA 1
ATOM 630 C C . ILE A 1 81 ? -21.544 12.599 7.930 1.00 46.25 81 ILE A C 1
ATOM 632 O O . ILE A 1 81 ? -20.634 12.681 7.109 1.00 46.25 81 ILE A O 1
ATOM 636 N N . LYS A 1 82 ? -21.900 13.636 8.696 1.00 36.84 82 LYS A N 1
ATOM 637 C CA . LYS A 1 82 ? -21.085 14.854 8.813 1.00 36.84 82 LYS A CA 1
ATOM 638 C C . LYS A 1 82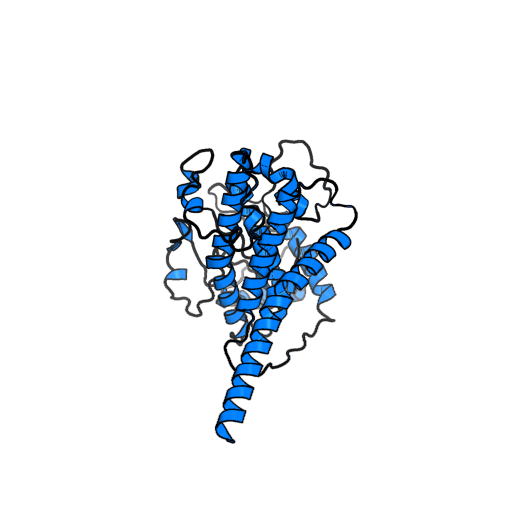 ? -19.966 14.609 9.834 1.00 36.84 82 LYS A C 1
ATOM 640 O O . LYS A 1 82 ? -20.287 14.316 10.985 1.00 36.84 82 LYS A O 1
ATOM 645 N N . PRO A 1 83 ? -18.685 14.753 9.470 1.00 45.06 83 PRO A N 1
ATOM 646 C CA . PRO A 1 83 ? -17.598 14.642 10.434 1.00 45.06 83 PRO A CA 1
ATOM 647 C C . PRO A 1 83 ? -17.531 15.884 11.348 1.00 45.06 83 PRO A C 1
ATOM 649 O O . PRO A 1 83 ? -17.595 17.024 10.884 1.00 45.06 83 PRO A O 1
ATOM 652 N N . GLN A 1 84 ? -17.399 15.666 12.662 1.00 42.38 84 GLN A N 1
ATOM 653 C CA . GLN A 1 84 ? -16.998 16.690 13.637 1.00 42.38 84 GLN A CA 1
ATOM 654 C C . GLN A 1 84 ? -15.504 16.999 13.421 1.00 42.38 84 GLN A C 1
ATOM 656 O O . GLN A 1 84 ? -14.656 16.232 13.854 1.00 42.38 84 GLN A O 1
ATOM 661 N N . ILE A 1 85 ? -15.181 18.083 12.704 1.00 43.78 85 ILE A N 1
ATOM 662 C CA . ILE A 1 85 ? -13.806 18.375 12.233 1.00 43.78 85 ILE A CA 1
ATOM 663 C C . ILE A 1 85 ? -13.036 19.377 13.121 1.00 43.78 85 ILE A C 1
ATOM 665 O O . ILE A 1 85 ? -11.808 19.436 13.068 1.00 43.78 85 ILE A O 1
ATOM 669 N N . ASN A 1 86 ? -13.702 20.156 13.977 1.00 39.28 86 ASN A N 1
ATOM 670 C CA . ASN A 1 86 ? -13.059 21.358 14.530 1.00 39.28 86 ASN A CA 1
ATOM 671 C C . ASN A 1 86 ? -12.264 21.148 15.835 1.00 39.28 86 ASN A C 1
ATOM 673 O O . ASN A 1 86 ? -11.408 21.975 16.129 1.00 39.28 86 ASN A O 1
ATOM 677 N N . SER A 1 87 ? -12.476 20.064 16.594 1.00 44.19 87 SER A N 1
ATOM 678 C CA . SER A 1 87 ? -11.652 19.749 17.783 1.00 44.19 87 SER A CA 1
ATOM 679 C C . SER A 1 87 ? -10.416 18.897 17.469 1.00 44.19 87 SER A C 1
ATOM 681 O O . SER A 1 87 ? -9.546 18.746 18.315 1.00 44.19 87 SER A O 1
ATOM 683 N N . THR A 1 88 ? -10.307 18.370 16.248 1.00 56.09 88 THR A N 1
ATOM 684 C CA . THR A 1 88 ? -9.294 17.376 15.867 1.00 56.09 88 THR A CA 1
ATOM 685 C C . THR A 1 88 ? -7.964 17.959 15.382 1.00 56.09 88 THR A C 1
ATOM 687 O O . THR A 1 88 ? -6.961 17.263 15.424 1.00 56.09 88 THR A O 1
ATOM 690 N N . ILE A 1 89 ? -7.900 19.217 14.931 1.00 52.66 89 ILE A N 1
ATOM 691 C CA . ILE A 1 89 ? -6.693 19.738 14.250 1.00 52.66 89 ILE A CA 1
ATOM 692 C C . ILE A 1 89 ? -5.482 19.837 15.194 1.00 52.66 89 ILE A C 1
ATOM 694 O O . ILE A 1 89 ? -4.407 19.354 14.848 1.00 52.66 89 ILE A O 1
ATOM 698 N N . ALA A 1 90 ? -5.655 20.379 16.403 1.00 58.12 90 ALA A N 1
ATOM 699 C CA . ALA A 1 90 ? -4.565 20.492 17.379 1.00 58.12 90 ALA A CA 1
ATOM 700 C C . ALA A 1 90 ? -4.081 19.117 17.885 1.00 58.12 90 ALA A C 1
ATOM 702 O O . ALA A 1 90 ? -2.887 18.915 18.102 1.00 58.12 90 ALA A O 1
ATOM 703 N N . GLU A 1 91 ? -4.995 18.152 18.026 1.00 60.44 91 GLU A N 1
ATOM 704 C CA . GLU A 1 91 ? -4.655 16.768 18.374 1.00 60.44 91 GLU A CA 1
ATOM 705 C C . GLU A 1 91 ? -3.886 16.082 17.237 1.00 60.44 91 GLU A C 1
ATOM 707 O O . GLU A 1 91 ? -2.899 15.397 17.496 1.00 60.44 91 GLU A O 1
ATOM 712 N N . ILE A 1 92 ? -4.266 16.318 15.975 1.00 58.22 92 ILE A N 1
ATOM 713 C CA . ILE A 1 92 ? -3.543 15.808 14.801 1.00 58.22 92 ILE A CA 1
ATOM 714 C C . ILE A 1 92 ? -2.130 16.388 14.737 1.00 58.22 92 ILE A C 1
ATOM 716 O O . ILE A 1 92 ? -1.193 15.632 14.506 1.00 58.22 92 ILE A O 1
ATOM 720 N N . GLU A 1 93 ? -1.944 17.691 14.954 1.00 66.75 93 GLU A N 1
ATOM 721 C CA . GLU A 1 93 ? -0.615 18.325 14.944 1.00 66.75 93 GLU A CA 1
ATOM 722 C C . GLU A 1 93 ? 0.277 17.813 16.090 1.00 66.75 93 GLU A C 1
ATOM 724 O O . GLU A 1 93 ? 1.468 17.549 15.900 1.00 66.75 93 GLU A O 1
ATOM 729 N N . ALA A 1 94 ? -0.290 17.599 17.281 1.00 67.31 94 ALA A N 1
ATOM 730 C CA . ALA A 1 94 ? 0.429 16.980 18.392 1.00 67.31 94 ALA A CA 1
ATOM 731 C C . ALA A 1 94 ? 0.828 15.529 18.068 1.00 67.31 94 ALA A C 1
ATOM 733 O O . ALA A 1 94 ? 1.982 15.142 18.272 1.00 67.31 94 ALA A O 1
ATOM 734 N N . LEU A 1 95 ? -0.090 14.743 17.495 1.00 65.75 95 LEU A N 1
ATOM 735 C CA . LEU A 1 95 ? 0.174 13.379 17.039 1.00 65.75 95 LEU A CA 1
ATOM 736 C C . LEU A 1 95 ? 1.223 13.348 15.920 1.00 65.75 95 LEU A C 1
ATOM 738 O O . LEU A 1 95 ? 2.121 12.514 15.967 1.00 65.75 95 LEU A O 1
ATOM 742 N N . GLN A 1 96 ? 1.180 14.278 14.962 1.00 66.38 96 GLN A N 1
ATOM 743 C CA . GLN A 1 96 ? 2.199 14.435 13.918 1.00 66.38 96 GLN A CA 1
ATOM 744 C C . GLN A 1 96 ? 3.587 14.612 14.512 1.00 66.38 96 GLN A C 1
ATOM 746 O O . GLN A 1 96 ? 4.516 13.923 14.099 1.00 66.38 96 GLN A O 1
ATOM 751 N N . ASN A 1 97 ? 3.733 15.499 15.494 1.00 65.69 97 ASN A N 1
ATOM 752 C CA . ASN A 1 97 ? 5.018 15.758 16.134 1.00 65.69 97 ASN A CA 1
ATOM 753 C C . ASN A 1 97 ? 5.519 14.536 16.919 1.00 65.69 97 ASN A C 1
ATOM 755 O O . ASN A 1 97 ? 6.694 14.177 16.812 1.00 65.69 97 ASN A O 1
ATOM 759 N N . ILE A 1 98 ? 4.630 13.854 17.651 1.00 68.69 98 ILE A N 1
ATOM 760 C CA . ILE A 1 98 ? 4.955 12.620 18.383 1.00 68.69 98 ILE A CA 1
ATOM 761 C C . ILE A 1 98 ? 5.386 11.516 17.412 1.00 68.69 98 ILE A C 1
ATOM 763 O O . ILE A 1 98 ? 6.430 10.897 17.615 1.00 68.69 98 ILE A O 1
ATOM 767 N N . PHE A 1 99 ? 4.631 11.291 16.335 1.00 64.25 99 PHE A N 1
ATOM 768 C CA . PHE A 1 99 ? 4.927 10.251 15.353 1.00 64.25 99 PHE A CA 1
ATOM 769 C C . PHE A 1 99 ? 6.172 10.567 14.534 1.00 64.25 99 PHE A C 1
ATOM 771 O O . PHE A 1 99 ? 7.009 9.689 14.360 1.00 64.25 99 PHE A O 1
ATOM 778 N N . THR A 1 100 ? 6.353 11.812 14.100 1.00 60.25 100 THR A N 1
ATOM 779 C CA . THR A 1 100 ? 7.560 12.245 13.384 1.00 60.25 100 THR A CA 1
ATOM 780 C C . THR A 1 100 ? 8.795 12.027 14.254 1.00 60.25 100 THR A C 1
ATOM 782 O O . THR A 1 100 ? 9.787 11.486 13.779 1.00 60.25 100 THR A O 1
ATOM 785 N N . CYS A 1 101 ? 8.733 12.370 15.543 1.00 57.41 101 CYS A N 1
ATOM 786 C CA . CYS A 1 101 ? 9.817 12.101 16.486 1.00 57.41 101 CYS A CA 1
ATOM 787 C C . CYS A 1 101 ? 10.051 10.590 16.653 1.00 57.41 101 CYS A C 1
ATOM 789 O O . CYS A 1 101 ? 11.170 10.111 16.499 1.00 57.41 101 CYS A O 1
ATOM 791 N N . TYR A 1 102 ? 8.992 9.817 16.898 1.00 60.94 102 TYR A N 1
ATOM 792 C CA . TYR A 1 102 ? 9.104 8.384 17.151 1.00 60.94 102 TYR A CA 1
ATOM 793 C C . TYR A 1 102 ? 9.619 7.616 15.925 1.00 60.94 102 TYR A C 1
ATOM 795 O O . TYR A 1 102 ? 10.627 6.920 16.015 1.00 60.94 102 TYR A O 1
ATOM 803 N N . PHE A 1 103 ? 8.987 7.778 14.761 1.00 58.16 103 PHE A N 1
ATOM 804 C CA . PHE A 1 103 ? 9.313 7.031 13.545 1.00 58.16 103 PHE A CA 1
ATOM 805 C C . PHE A 1 103 ? 10.621 7.474 12.887 1.00 58.16 103 PHE A C 1
ATOM 807 O O . PHE A 1 103 ? 11.328 6.615 12.365 1.00 58.16 103 PHE A O 1
ATOM 814 N N . ASN A 1 104 ? 11.016 8.751 12.978 1.00 50.41 104 ASN A N 1
ATOM 815 C CA . ASN A 1 104 ? 12.344 9.170 12.508 1.00 50.41 104 ASN A CA 1
ATOM 816 C C . ASN A 1 104 ? 13.482 8.626 13.386 1.00 50.41 104 ASN A C 1
ATOM 818 O O . ASN A 1 104 ? 14.635 8.606 12.954 1.00 50.41 104 ASN A O 1
ATOM 822 N N . HIS A 1 105 ? 13.174 8.182 14.609 1.00 48.47 105 HIS A N 1
ATOM 823 C CA . HIS A 1 105 ? 14.134 7.583 15.533 1.00 48.47 105 HIS A CA 1
ATOM 824 C C . HIS A 1 105 ? 14.054 6.054 15.616 1.00 48.47 105 HIS A C 1
ATOM 826 O O . HIS A 1 105 ? 14.918 5.450 16.254 1.00 48.47 105 HIS A O 1
ATOM 832 N N . ILE A 1 106 ? 13.101 5.403 14.937 1.00 45.94 106 ILE A N 1
ATOM 833 C CA . ILE A 1 106 ? 13.175 3.958 14.706 1.00 45.94 106 ILE A CA 1
ATOM 834 C C . ILE A 1 106 ? 14.187 3.736 13.574 1.00 45.94 106 ILE A C 1
ATOM 836 O O . ILE A 1 106 ? 13.906 4.105 12.433 1.00 45.94 106 ILE A O 1
ATOM 840 N N . PRO A 1 107 ? 15.359 3.124 13.827 1.00 42.09 107 PRO A N 1
ATOM 841 C CA . PRO A 1 107 ? 16.253 2.754 12.741 1.00 42.09 107 PRO A CA 1
ATOM 842 C C . PRO A 1 107 ? 15.501 1.822 11.785 1.00 42.09 107 PRO A C 1
ATOM 844 O O . PRO A 1 107 ? 14.979 0.785 12.202 1.00 42.09 107 PRO A O 1
ATOM 847 N N . THR A 1 108 ? 15.441 2.193 10.505 1.00 42.03 108 THR A N 1
ATOM 848 C CA . THR A 1 108 ? 14.898 1.393 9.400 1.00 42.03 108 THR A CA 1
ATOM 849 C C . THR A 1 108 ? 15.716 0.112 9.245 1.00 42.03 108 THR A C 1
ATOM 851 O O . THR A 1 108 ? 16.608 -0.013 8.413 1.00 42.03 108 THR A O 1
ATOM 854 N N . ARG A 1 109 ? 15.435 -0.873 10.099 1.00 39.28 109 ARG A N 1
ATOM 855 C CA . ARG A 1 109 ? 16.139 -2.152 10.159 1.00 39.28 109 ARG A CA 1
ATOM 856 C C . ARG A 1 109 ? 15.502 -3.154 9.202 1.00 39.28 109 ARG A C 1
ATOM 858 O O . ARG A 1 109 ? 14.980 -4.186 9.612 1.00 39.28 109 ARG A O 1
ATOM 865 N N . ALA A 1 110 ? 15.546 -2.845 7.912 1.00 37.22 110 ALA A N 1
ATOM 866 C CA . ALA A 1 110 ? 15.279 -3.811 6.855 1.00 37.22 110 ALA A CA 1
ATOM 867 C C . ALA A 1 110 ? 16.600 -4.494 6.474 1.00 37.22 110 ALA A C 1
ATOM 869 O O . ALA A 1 110 ? 17.164 -4.164 5.443 1.00 37.22 110 ALA A O 1
ATOM 870 N N . GLN A 1 111 ? 17.120 -5.357 7.359 1.00 37.50 111 GLN A N 1
ATOM 871 C CA . GLN A 1 111 ? 18.066 -6.465 7.104 1.00 37.50 111 GLN A CA 1
ATOM 872 C C . GLN A 1 111 ? 18.723 -6.898 8.432 1.00 37.50 111 GLN A C 1
ATOM 874 O O . GLN A 1 111 ? 19.334 -6.092 9.130 1.00 37.50 111 GLN A O 1
ATOM 879 N N . GLY A 1 112 ? 18.620 -8.186 8.777 1.00 31.28 112 GLY A N 1
ATOM 880 C CA . GLY A 1 112 ? 19.485 -8.827 9.776 1.00 31.28 112 GLY A CA 1
ATOM 881 C C . GLY A 1 112 ? 18.862 -9.126 11.145 1.00 31.28 112 GLY A C 1
ATOM 882 O O . GLY A 1 112 ? 18.491 -8.240 11.914 1.00 31.28 112 GLY A O 1
ATOM 883 N N . HIS A 1 113 ? 18.814 -10.421 11.462 1.00 37.22 113 HIS A N 1
ATOM 884 C CA . HIS A 1 113 ? 18.377 -11.028 12.715 1.00 37.22 113 HIS A CA 1
ATOM 885 C C . HIS A 1 113 ? 19.083 -10.460 13.959 1.00 37.22 113 HIS A C 1
ATOM 887 O O . HIS A 1 113 ? 20.253 -10.728 14.186 1.00 37.22 113 HIS A O 1
ATOM 893 N N . THR A 1 114 ? 18.367 -9.740 14.822 1.00 34.00 114 THR A N 1
ATOM 894 C CA . THR A 1 114 ? 18.593 -9.721 16.285 1.00 34.00 114 THR A CA 1
ATOM 895 C C . THR A 1 114 ? 17.377 -9.084 16.954 1.00 34.00 114 THR A C 1
ATOM 897 O O . THR A 1 114 ? 16.888 -8.046 16.504 1.00 34.00 114 THR A O 1
ATOM 900 N N . ARG A 1 115 ? 16.865 -9.712 18.023 1.00 30.98 115 ARG A N 1
ATOM 901 C CA . ARG A 1 115 ? 15.767 -9.159 18.834 1.00 30.98 115 ARG A CA 1
ATOM 902 C C . ARG A 1 115 ? 16.194 -7.801 19.420 1.00 30.98 115 ARG A C 1
ATOM 904 O O . ARG A 1 115 ? 17.302 -7.725 19.947 1.00 30.98 115 ARG A O 1
ATOM 911 N N . PRO A 1 116 ? 15.363 -6.749 19.342 1.00 37.09 116 PRO A N 1
ATOM 912 C CA . PRO A 1 116 ? 15.692 -5.463 19.939 1.00 37.09 116 PRO A CA 1
ATOM 913 C C . PRO A 1 116 ? 15.571 -5.513 21.466 1.00 37.09 116 PRO A C 1
ATOM 915 O O . PRO A 1 116 ? 14.580 -6.001 22.012 1.00 37.09 116 PRO A O 1
ATOM 918 N N . SER A 1 117 ? 16.564 -4.948 22.146 1.00 30.28 117 SER A N 1
ATOM 919 C CA . SER A 1 117 ? 16.421 -4.385 23.488 1.00 30.28 117 SER A CA 1
ATOM 920 C C . SER A 1 117 ? 15.681 -3.055 23.327 1.00 30.28 117 SER A C 1
ATOM 922 O O . SER A 1 117 ? 16.175 -2.158 22.645 1.00 30.28 117 SER A O 1
ATOM 924 N N . TYR A 1 118 ? 14.482 -2.929 23.893 1.00 35.03 118 TYR A N 1
ATOM 925 C CA . TYR A 1 118 ? 13.708 -1.689 23.823 1.00 35.03 118 TYR A CA 1
ATOM 926 C C . TYR A 1 118 ? 14.440 -0.568 24.575 1.00 35.03 118 TYR A C 1
ATOM 928 O O . TYR A 1 118 ? 14.569 -0.611 25.799 1.00 35.03 118 TYR A O 1
ATOM 936 N N . GLY A 1 119 ? 14.920 0.436 23.839 1.00 33.22 119 GLY A N 1
ATOM 937 C CA . GLY A 1 119 ? 15.391 1.695 24.405 1.00 33.22 119 GLY A CA 1
ATOM 938 C C . GLY A 1 119 ? 14.202 2.474 24.958 1.00 33.22 119 GLY A C 1
ATOM 939 O O . GLY A 1 119 ? 13.321 2.894 24.213 1.00 33.22 119 GLY A O 1
ATOM 940 N N . ARG A 1 120 ? 14.155 2.624 26.279 1.00 36.03 120 ARG A N 1
ATOM 941 C CA . ARG A 1 120 ? 13.150 3.411 26.997 1.00 36.03 120 ARG A CA 1
ATOM 942 C C . ARG A 1 120 ? 13.503 4.895 26.818 1.00 36.03 120 ARG A C 1
ATOM 944 O O . ARG A 1 120 ? 14.548 5.321 27.304 1.00 36.03 120 ARG A O 1
ATOM 951 N N . CYS A 1 121 ? 12.659 5.687 26.153 1.00 32.19 121 CYS A N 1
ATOM 952 C CA . CYS A 1 121 ? 12.709 7.149 26.272 1.00 32.19 121 CYS A CA 1
ATOM 953 C C . CYS A 1 121 ? 12.229 7.511 27.684 1.00 32.19 121 CYS A C 1
ATOM 955 O O . CYS A 1 121 ? 11.046 7.727 27.921 1.00 32.19 121 CYS A O 1
ATOM 957 N N . ASN A 1 122 ? 13.145 7.462 28.650 1.00 33.41 122 ASN A N 1
ATOM 958 C CA . ASN A 1 122 ? 12.866 7.796 30.038 1.00 33.41 122 ASN A CA 1
ATOM 959 C C . ASN A 1 122 ? 12.908 9.314 30.230 1.00 33.41 122 ASN A C 1
ATOM 961 O O . ASN A 1 122 ? 13.983 9.899 30.313 1.00 33.41 122 ASN A O 1
ATOM 965 N N . THR A 1 123 ? 11.749 9.925 30.442 1.00 41.12 123 THR A N 1
ATOM 966 C CA . THR A 1 123 ? 11.612 10.984 31.448 1.00 41.12 123 THR A CA 1
ATOM 967 C C . THR A 1 123 ? 11.243 10.297 32.763 1.00 41.12 123 THR A C 1
ATOM 969 O O . THR A 1 123 ? 10.070 10.170 33.098 1.00 41.12 123 THR A O 1
ATOM 972 N N . SER A 1 124 ? 12.223 9.716 33.463 1.00 36.53 124 SER A N 1
ATOM 973 C CA . SER A 1 124 ? 11.966 8.920 34.672 1.00 36.53 124 SER A CA 1
ATOM 974 C C . SER A 1 124 ? 12.104 9.738 35.956 1.00 36.53 124 SER A C 1
ATOM 976 O O . SER A 1 124 ? 13.191 10.227 36.259 1.00 36.53 124 SER A O 1
ATOM 978 N N . VAL A 1 125 ? 11.034 9.764 36.753 1.00 36.62 125 VAL A N 1
ATOM 979 C CA . VAL A 1 125 ? 11.079 9.874 38.221 1.00 36.62 125 VAL A CA 1
ATOM 980 C C . VAL A 1 125 ? 11.177 8.442 38.780 1.00 36.62 125 VAL A C 1
ATOM 982 O O . VAL A 1 125 ? 10.500 7.555 38.256 1.00 36.62 125 VAL A O 1
ATOM 985 N N . PRO A 1 126 ? 12.022 8.150 39.787 1.00 37.03 126 PRO A N 1
ATOM 986 C CA . PRO A 1 126 ? 12.181 6.791 40.294 1.00 37.03 126 PRO A CA 1
ATOM 987 C C . PRO A 1 126 ? 11.060 6.439 41.282 1.00 37.03 126 PRO A C 1
ATOM 989 O O . PRO A 1 126 ? 10.842 7.151 42.259 1.00 37.03 126 PRO A O 1
ATOM 992 N N . VAL A 1 127 ? 10.386 5.307 41.061 1.00 41.28 127 VAL A N 1
ATOM 993 C CA . VAL A 1 127 ? 9.432 4.720 42.015 1.00 41.28 127 VAL A CA 1
ATOM 994 C C . VAL A 1 127 ? 9.830 3.273 42.290 1.00 41.28 127 VAL A C 1
ATOM 996 O O . VAL A 1 127 ? 9.918 2.446 41.384 1.00 41.28 127 VAL A O 1
ATOM 999 N N . THR A 1 128 ? 10.080 2.969 43.560 1.00 45.69 128 THR A N 1
ATOM 1000 C CA . THR A 1 128 ? 10.284 1.622 44.097 1.00 45.69 128 THR A CA 1
ATOM 1001 C C . THR A 1 128 ? 8.954 1.079 44.623 1.00 45.69 128 THR A C 1
ATOM 1003 O O . THR A 1 128 ? 8.279 1.751 45.397 1.00 45.69 128 THR A O 1
ATOM 1006 N N . SER A 1 129 ? 8.549 -0.138 44.239 1.00 44.53 129 SER A N 1
ATOM 1007 C CA . SER A 1 129 ? 7.816 -1.055 45.138 1.00 44.53 129 SER A CA 1
ATOM 1008 C C . SER A 1 129 ? 7.469 -2.405 44.497 1.00 44.53 129 SER A C 1
ATOM 1010 O O . SER A 1 129 ? 7.000 -2.492 43.364 1.00 44.53 129 SER A O 1
ATOM 1012 N N . ASN A 1 130 ? 7.663 -3.456 45.298 1.00 49.00 130 ASN A N 1
ATOM 1013 C CA . ASN A 1 130 ? 7.170 -4.822 45.114 1.00 49.00 130 ASN A CA 1
ATOM 1014 C C . ASN A 1 130 ? 5.635 -4.854 45.101 1.00 49.00 130 ASN A C 1
ATOM 1016 O O . ASN A 1 130 ? 5.032 -4.486 46.110 1.00 49.00 130 ASN A O 1
ATOM 1020 N N . VAL A 1 131 ? 4.999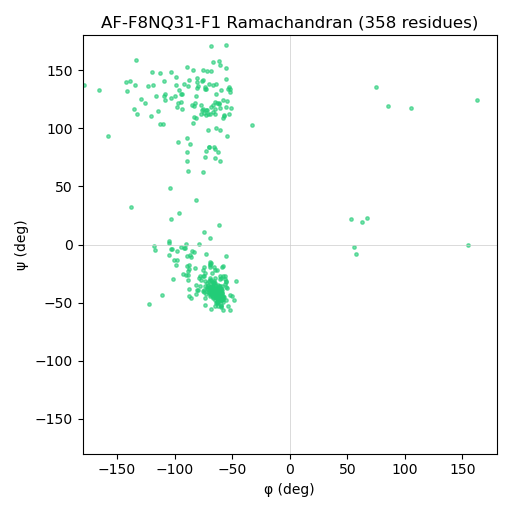 -5.337 44.022 1.00 50.56 131 VAL A N 1
ATOM 1021 C CA . VAL A 1 131 ? 3.539 -5.552 43.982 1.00 50.56 131 VAL A CA 1
ATOM 1022 C C . VAL A 1 131 ? 3.139 -6.824 43.230 1.00 50.56 131 VAL A C 1
ATOM 1024 O O . VAL A 1 131 ? 3.573 -7.086 42.110 1.00 50.56 131 VAL A O 1
ATOM 1027 N N . ASN A 1 132 ? 2.253 -7.579 43.887 1.00 46.62 132 ASN A N 1
ATOM 1028 C CA . ASN A 1 132 ? 1.553 -8.776 43.430 1.00 46.62 132 ASN A CA 1
ATOM 1029 C C . ASN A 1 132 ? 0.826 -8.567 42.084 1.00 46.62 132 ASN A C 1
ATOM 1031 O O . ASN A 1 132 ? 0.110 -7.585 41.890 1.00 46.62 132 ASN A O 1
ATOM 1035 N N . GLN A 1 133 ? 0.961 -9.536 41.173 1.00 46.72 133 GLN A N 1
ATOM 1036 C CA . GLN A 1 133 ? 0.619 -9.443 39.741 1.00 46.72 133 GLN A CA 1
ATOM 1037 C C . GLN A 1 133 ? -0.884 -9.346 39.385 1.00 46.72 133 GLN A C 1
ATOM 1039 O O . GLN A 1 133 ? -1.230 -9.315 38.208 1.00 46.72 133 GLN A O 1
ATOM 1044 N N . GLY A 1 134 ? -1.793 -9.237 40.358 1.00 44.06 134 GLY A N 1
ATOM 1045 C CA . GLY A 1 134 ? -3.246 -9.200 40.118 1.00 44.06 134 GLY A CA 1
ATOM 1046 C C . GLY A 1 134 ? -3.851 -7.827 39.776 1.00 44.06 134 GLY A C 1
ATOM 1047 O O . GLY A 1 134 ? -5.039 -7.754 39.488 1.00 44.06 134 GLY A O 1
ATOM 1048 N N . SER A 1 135 ? -3.076 -6.734 39.813 1.00 54.00 135 SER A N 1
ATOM 1049 C CA . SER A 1 135 ? -3.587 -5.348 39.690 1.00 54.00 135 SER A CA 1
ATOM 1050 C C . SER A 1 135 ? -2.707 -4.456 38.795 1.00 54.00 135 SER A C 1
ATOM 1052 O O . SER A 1 135 ? -2.525 -3.262 39.027 1.00 54.00 135 SER A O 1
ATOM 1054 N N . ILE A 1 136 ? -2.081 -5.044 37.773 1.00 56.59 136 ILE A N 1
ATOM 1055 C CA . ILE A 1 136 ? -1.118 -4.319 36.925 1.00 56.59 136 ILE A CA 1
ATOM 1056 C C . ILE A 1 136 ? -1.831 -3.410 35.912 1.00 56.59 136 ILE A C 1
ATOM 1058 O O . ILE A 1 136 ? -1.371 -2.300 35.655 1.00 56.59 136 ILE A O 1
ATOM 1062 N N . THR A 1 137 ? -2.983 -3.826 35.379 1.00 59.22 137 THR A N 1
ATOM 1063 C CA . THR A 1 137 ? -3.717 -3.043 34.369 1.00 59.22 137 THR A CA 1
ATOM 1064 C C . THR A 1 137 ? -4.289 -1.747 34.941 1.00 59.22 137 THR A C 1
ATOM 1066 O O . THR A 1 137 ? -4.171 -0.703 34.310 1.00 59.22 137 THR A O 1
ATOM 1069 N N . ASN A 1 138 ? -4.838 -1.786 36.159 1.00 59.53 138 ASN A N 1
ATOM 1070 C CA . ASN A 1 138 ? -5.485 -0.619 36.761 1.00 59.53 138 ASN A CA 1
ATOM 1071 C C . ASN A 1 138 ? -4.464 0.438 37.228 1.00 59.53 138 ASN A C 1
ATOM 1073 O O . ASN A 1 138 ? -4.688 1.635 37.066 1.00 59.53 138 ASN A O 1
ATOM 1077 N N . ARG A 1 139 ? -3.295 0.008 37.734 1.00 62.31 139 ARG A N 1
ATOM 1078 C CA . ARG A 1 139 ? -2.204 0.932 38.093 1.00 62.31 139 ARG A CA 1
ATOM 1079 C C . ARG A 1 139 ? -1.596 1.626 36.881 1.00 62.31 139 ARG A C 1
ATOM 1081 O O . ARG A 1 139 ? -1.343 2.822 36.951 1.00 62.31 139 ARG A O 1
ATOM 1088 N N . PHE A 1 140 ? -1.392 0.901 35.782 1.00 67.88 140 PHE A N 1
ATOM 1089 C CA . PHE A 1 140 ? -0.804 1.480 34.575 1.00 67.88 140 PHE A CA 1
ATOM 1090 C C . PHE A 1 140 ? -1.698 2.577 33.978 1.00 67.88 140 PHE A C 1
ATOM 1092 O O . PHE A 1 140 ? -1.211 3.652 33.645 1.00 67.88 140 PHE A O 1
ATOM 1099 N N . SER A 1 141 ? -3.016 2.358 33.925 1.00 68.50 141 SER A N 1
ATOM 1100 C CA . SER A 1 141 ? -3.970 3.379 33.471 1.00 68.50 141 SER A CA 1
ATOM 1101 C C . SER A 1 141 ? -4.000 4.615 34.377 1.00 68.50 141 SER A C 1
ATOM 1103 O O . SER A 1 141 ? -4.079 5.733 33.873 1.00 68.50 141 SER A O 1
ATOM 1105 N N . GLN A 1 142 ? -3.895 4.440 35.699 1.00 73.75 142 GLN A N 1
ATOM 1106 C CA . GLN A 1 142 ? -3.816 5.564 36.640 1.00 73.75 142 GLN A CA 1
ATOM 1107 C C . GLN A 1 142 ? -2.512 6.353 36.492 1.00 73.75 142 GLN A C 1
ATOM 1109 O O . GLN A 1 142 ? -2.540 7.578 36.504 1.00 73.75 142 GLN A O 1
ATOM 1114 N N . GLU A 1 143 ? -1.377 5.677 36.318 1.00 75.19 143 GLU A N 1
ATOM 1115 C CA . GLU A 1 143 ? -0.076 6.330 36.144 1.00 75.19 143 GLU A CA 1
ATOM 1116 C C . GLU A 1 143 ? -0.012 7.129 34.836 1.00 75.19 143 GLU A C 1
ATOM 1118 O O . GLU A 1 143 ? 0.443 8.273 34.838 1.00 75.19 143 GLU A O 1
ATOM 1123 N N . LEU A 1 144 ? -0.548 6.581 33.739 1.00 76.00 144 LEU A N 1
ATOM 1124 C CA . LEU A 1 144 ? -0.695 7.308 32.475 1.00 76.00 144 LEU A CA 1
ATOM 1125 C C . LEU A 1 144 ? -1.590 8.545 32.635 1.00 76.00 144 LEU A C 1
ATOM 1127 O O . LEU A 1 144 ? -1.216 9.628 32.193 1.00 76.00 144 LEU A O 1
ATOM 1131 N N . ALA A 1 145 ? -2.727 8.414 33.327 1.00 74.19 145 ALA A N 1
ATOM 1132 C CA . ALA A 1 145 ? -3.629 9.537 33.578 1.00 74.19 145 ALA A CA 1
ATOM 1133 C C . ALA A 1 145 ? -2.981 10.634 34.442 1.00 74.19 145 ALA A C 1
ATOM 1135 O O . ALA A 1 145 ? -3.135 11.816 34.148 1.00 74.19 145 ALA A O 1
ATOM 1136 N N . ILE A 1 146 ? -2.223 10.256 35.478 1.00 77.94 146 ILE A N 1
ATOM 1137 C CA . ILE A 1 146 ? -1.523 11.195 36.372 1.00 77.94 146 ILE A CA 1
ATOM 1138 C C . ILE A 1 146 ? -0.394 11.927 35.641 1.00 77.94 146 ILE A C 1
ATOM 1140 O O . ILE A 1 146 ? -0.167 13.111 35.872 1.00 77.94 146 ILE A O 1
ATOM 1144 N N . THR A 1 147 ? 0.326 11.227 34.766 1.00 78.19 147 THR A N 1
ATOM 1145 C CA . THR A 1 147 ? 1.469 11.789 34.031 1.00 78.19 147 THR A CA 1
ATOM 1146 C C . THR A 1 147 ? 1.065 12.501 32.741 1.00 78.19 147 THR A C 1
ATOM 1148 O O . THR A 1 147 ? 1.908 13.144 32.119 1.00 78.19 147 THR A O 1
ATOM 1151 N N . GLY A 1 148 ? -0.200 12.383 32.317 1.00 74.12 148 GLY A N 1
ATOM 1152 C CA . GLY A 1 148 ? -0.638 12.794 30.982 1.00 74.12 148 GLY A CA 1
ATOM 1153 C C . GLY A 1 148 ? 0.051 12.002 29.865 1.00 74.12 148 GLY A C 1
ATOM 1154 O O . GLY A 1 148 ? 0.126 12.469 28.730 1.00 74.12 148 GLY A O 1
ATOM 1155 N N . ALA A 1 149 ? 0.609 10.830 30.182 1.00 76.00 149 ALA A N 1
ATOM 1156 C CA . ALA A 1 149 ? 1.326 10.011 29.223 1.00 76.00 149 ALA A CA 1
ATOM 1157 C C . ALA A 1 149 ? 0.351 9.201 28.364 1.00 76.00 149 ALA A C 1
ATOM 1159 O O . ALA A 1 149 ? -0.669 8.693 28.830 1.00 76.00 149 ALA A O 1
ATOM 1160 N N . VAL A 1 150 ? 0.702 9.038 27.091 1.00 74.00 150 VAL A N 1
ATOM 1161 C CA . VAL A 1 150 ? -0.069 8.246 26.131 1.00 74.00 150 VAL A CA 1
ATOM 1162 C C . VAL A 1 150 ? 0.576 6.871 25.987 1.00 74.00 150 VAL A C 1
ATOM 1164 O O . VAL A 1 150 ? 1.773 6.752 25.722 1.00 74.00 150 VAL A O 1
ATOM 1167 N N . GLY A 1 151 ? -0.219 5.814 26.152 1.00 80.38 151 GLY A N 1
ATOM 1168 C CA . GLY A 1 151 ? 0.215 4.447 25.878 1.00 80.38 151 GLY A CA 1
ATOM 1169 C C . GLY A 1 151 ? 0.092 4.126 24.390 1.00 80.38 151 GLY A C 1
ATOM 1170 O O . GLY A 1 151 ? -1.010 4.133 23.850 1.00 80.38 151 GLY A O 1
ATOM 1171 N N . MET A 1 152 ? 1.202 3.795 23.728 1.00 80.12 152 MET A N 1
ATOM 1172 C CA . MET A 1 152 ? 1.189 3.345 22.333 1.00 80.12 152 MET A CA 1
ATOM 1173 C C . MET A 1 152 ? 1.361 1.826 22.259 1.00 80.12 152 MET A C 1
ATOM 1175 O O . MET A 1 152 ? 2.322 1.272 22.794 1.00 80.12 152 MET A O 1
ATOM 1179 N N . GLN A 1 153 ? 0.439 1.148 21.574 1.00 82.94 153 GLN A N 1
ATOM 1180 C CA . GLN A 1 153 ? 0.567 -0.270 21.236 1.00 82.94 153 GLN A CA 1
ATOM 1181 C C . GLN A 1 153 ? 0.833 -0.408 19.742 1.00 82.94 153 GLN A C 1
ATOM 1183 O O . GLN A 1 153 ? 0.108 0.147 18.920 1.00 82.94 153 GLN A O 1
ATOM 1188 N N . PHE A 1 154 ? 1.869 -1.167 19.395 1.00 83.94 154 PHE A N 1
ATOM 1189 C CA . PHE A 1 154 ? 2.238 -1.424 18.011 1.00 83.94 154 PHE A CA 1
ATOM 1190 C C . PHE A 1 154 ? 1.936 -2.875 17.644 1.00 83.94 154 PHE A C 1
ATOM 1192 O O . PHE A 1 154 ? 2.377 -3.800 18.327 1.00 83.94 154 PHE A O 1
ATOM 1199 N N . VAL A 1 155 ? 1.209 -3.069 16.543 1.00 85.81 155 VAL A N 1
ATOM 1200 C CA . VAL A 1 155 ? 0.953 -4.388 15.959 1.00 85.81 155 VAL A CA 1
ATOM 1201 C C . VAL A 1 155 ? 1.499 -4.385 14.541 1.00 85.81 155 VAL A C 1
ATOM 1203 O O . VAL A 1 155 ? 0.966 -3.718 13.660 1.00 85.81 155 VAL A O 1
ATOM 1206 N N . LEU A 1 156 ? 2.573 -5.139 14.317 1.00 84.44 156 LEU A N 1
ATOM 1207 C CA . LEU A 1 156 ? 3.131 -5.318 12.982 1.00 84.44 156 LEU A CA 1
ATOM 1208 C C . LEU A 1 156 ? 2.264 -6.314 12.211 1.00 84.44 156 LEU A C 1
ATOM 1210 O O . LEU A 1 156 ? 2.166 -7.456 12.637 1.00 84.44 156 LEU A O 1
ATOM 1214 N N . SER A 1 157 ? 1.672 -5.933 11.086 1.00 84.56 157 SER A N 1
ATOM 1215 C CA . SER A 1 157 ? 0.980 -6.867 10.187 1.00 84.56 157 SER A CA 1
ATOM 1216 C C . SER A 1 157 ? 1.405 -6.577 8.755 1.00 84.56 157 SER A C 1
ATOM 1218 O O . SER A 1 157 ? 1.542 -5.411 8.388 1.00 84.56 157 SER A O 1
ATOM 1220 N N . GLN A 1 158 ? 1.672 -7.616 7.962 1.00 84.06 158 GLN A N 1
ATOM 1221 C CA . GLN A 1 158 ? 2.125 -7.435 6.578 1.00 84.06 158 GLN A CA 1
ATOM 1222 C C . GLN A 1 158 ? 0.958 -7.162 5.630 1.00 84.06 158 GLN A C 1
ATOM 1224 O O . GLN A 1 158 ? 1.081 -6.350 4.713 1.00 84.06 158 GLN A O 1
ATOM 1229 N N . SER A 1 159 ? -0.193 -7.775 5.885 1.00 80.56 159 SER A N 1
ATOM 1230 C CA . SER A 1 159 ? -1.465 -7.374 5.314 1.00 80.56 159 SER A CA 1
ATOM 1231 C C . SER A 1 159 ? -2.366 -6.821 6.424 1.00 80.56 159 SER A C 1
ATOM 1233 O O . SER A 1 159 ? -2.298 -7.233 7.585 1.00 80.56 159 SER A O 1
ATOM 1235 N N . LEU A 1 160 ? -3.217 -5.847 6.099 1.00 88.88 160 LEU A N 1
ATOM 1236 C CA . LEU A 1 160 ? -4.223 -5.333 7.038 1.00 88.88 160 LEU A CA 1
ATOM 1237 C C . LEU A 1 160 ? -5.463 -6.240 7.069 1.00 88.88 160 LEU A C 1
ATOM 1239 O O . LEU A 1 160 ? -6.587 -5.760 7.159 1.00 88.88 160 LEU A O 1
ATOM 1243 N N . LEU A 1 161 ? -5.270 -7.561 6.987 1.00 93.69 161 LEU A N 1
ATOM 1244 C CA . LEU A 1 161 ? -6.345 -8.544 6.925 1.00 93.69 161 LEU A CA 1
ATOM 1245 C C . LEU A 1 161 ? -7.301 -8.381 8.121 1.00 93.69 161 LEU A C 1
ATOM 1247 O O . LEU A 1 161 ? -6.862 -8.559 9.263 1.00 93.69 161 LEU A O 1
ATOM 1251 N N . PRO A 1 162 ? -8.589 -8.067 7.896 1.00 94.81 162 PRO A N 1
ATOM 1252 C CA . PRO A 1 162 ? -9.515 -7.731 8.971 1.00 94.81 162 PRO A CA 1
ATOM 1253 C C . PRO A 1 162 ? -10.490 -8.884 9.282 1.00 94.81 162 PRO A C 1
ATOM 1255 O O . PRO A 1 162 ? -11.707 -8.692 9.332 1.00 94.81 162 PRO A O 1
ATOM 1258 N N . LEU A 1 163 ? -9.992 -10.110 9.451 1.00 95.50 163 LEU A N 1
ATOM 1259 C CA . LEU A 1 163 ? -10.838 -11.236 9.852 1.00 95.50 163 LEU A CA 1
ATOM 1260 C C . LEU A 1 163 ? -11.236 -11.101 11.323 1.00 95.50 163 LEU A C 1
ATOM 1262 O O . LEU A 1 163 ? -10.408 -10.836 12.189 1.00 95.50 163 LEU A O 1
ATOM 1266 N N . SER A 1 164 ? -12.517 -11.315 11.617 1.00 93.94 164 SER A N 1
ATOM 1267 C CA . SER A 1 164 ? -13.044 -11.200 12.985 1.00 93.94 164 SER A CA 1
ATOM 1268 C C . SER A 1 164 ? -12.655 -12.365 13.900 1.00 93.94 164 SER A C 1
ATOM 1270 O O . SER A 1 164 ? -12.740 -12.232 15.120 1.00 93.94 164 SER A O 1
ATOM 1272 N N . ASP A 1 165 ? -12.252 -13.496 13.325 1.00 95.62 165 ASP A N 1
ATOM 1273 C CA . ASP A 1 165 ? -11.889 -14.704 14.057 1.00 95.62 165 ASP A CA 1
ATOM 1274 C C . ASP A 1 165 ? -10.378 -14.758 14.318 1.00 95.62 165 ASP A C 1
ATOM 1276 O O . ASP A 1 165 ? -9.574 -14.854 13.394 1.00 95.62 165 ASP A O 1
ATOM 1280 N N . ALA A 1 166 ? -9.992 -14.734 15.595 1.00 95.06 166 ALA A N 1
ATOM 1281 C CA . ALA A 1 166 ? -8.599 -14.848 16.026 1.00 95.06 166 ALA A CA 1
ATOM 1282 C C . ALA A 1 166 ? -7.995 -16.237 15.749 1.00 95.06 166 ALA A C 1
ATOM 1284 O O . ALA A 1 166 ? -6.775 -16.378 15.661 1.00 95.06 166 ALA A O 1
ATOM 1285 N N . SER A 1 167 ? -8.840 -17.267 15.650 1.00 96.50 167 SER A N 1
ATOM 1286 C CA . SER A 1 167 ? -8.427 -18.644 15.376 1.00 96.50 167 SER A CA 1
ATOM 1287 C C . SER A 1 167 ? -8.230 -18.923 13.885 1.00 96.50 167 SER A C 1
ATOM 1289 O O . SER A 1 167 ? -7.689 -19.971 13.527 1.00 96.50 167 SER A O 1
ATOM 1291 N N . ALA A 1 168 ? -8.569 -17.957 13.022 1.00 96.06 168 ALA A N 1
ATOM 1292 C CA . ALA A 1 168 ? -8.349 -18.043 11.589 1.00 96.06 168 ALA A CA 1
ATOM 1293 C C . ALA A 1 168 ? -6.889 -18.415 11.285 1.00 96.06 168 ALA A C 1
ATOM 1295 O O . ALA A 1 168 ? -5.940 -17.842 11.832 1.00 96.06 168 ALA A O 1
ATOM 1296 N N . TRP A 1 169 ? -6.700 -19.408 10.416 1.00 95.31 169 TRP A N 1
ATOM 1297 C CA . TRP A 1 169 ? -5.381 -19.974 10.132 1.00 95.31 169 TRP A CA 1
ATOM 1298 C C . TRP A 1 169 ? -4.405 -18.927 9.573 1.00 95.31 169 TRP A C 1
ATOM 1300 O O . TRP A 1 169 ? -3.209 -19.022 9.833 1.00 95.31 169 TRP A O 1
ATOM 1310 N N . GLN A 1 170 ? -4.910 -17.886 8.902 1.00 93.88 170 GLN A N 1
ATOM 1311 C CA . GLN A 1 170 ? -4.126 -16.767 8.371 1.00 93.88 170 GLN A CA 1
ATOM 1312 C C . GLN A 1 170 ? -3.361 -15.996 9.460 1.00 93.88 170 GLN A C 1
ATOM 1314 O O . GLN A 1 170 ? -2.298 -15.444 9.188 1.00 93.88 170 GLN A O 1
ATOM 1319 N N . TYR A 1 171 ? -3.870 -15.974 10.698 1.00 94.50 171 TYR A N 1
ATOM 1320 C CA . TYR A 1 171 ? -3.183 -15.350 11.837 1.00 94.50 171 TYR A CA 1
ATOM 1321 C C . TYR A 1 171 ? -2.239 -16.303 12.570 1.00 94.50 171 TYR A C 1
ATOM 1323 O O . TYR A 1 171 ? -1.312 -15.869 13.253 1.00 94.50 171 TYR A O 1
ATOM 1331 N N . ASN A 1 172 ? -2.474 -17.609 12.446 1.00 95.19 172 ASN A N 1
ATOM 1332 C CA . ASN A 1 172 ? -1.789 -18.630 13.234 1.00 95.19 172 ASN A CA 1
ATOM 1333 C C . ASN A 1 172 ? -0.721 -19.386 12.438 1.00 95.19 172 ASN A C 1
ATOM 1335 O O . ASN A 1 172 ? 0.050 -20.152 13.013 1.00 95.19 172 ASN A O 1
ATOM 1339 N N . SER A 1 173 ? -0.651 -19.185 11.124 1.00 92.94 173 SER A N 1
ATOM 1340 C CA . SER A 1 173 ? 0.308 -19.846 10.247 1.00 92.94 173 SER A CA 1
ATOM 1341 C C . SER A 1 173 ? 0.882 -18.874 9.220 1.00 92.94 173 SER A C 1
ATOM 1343 O O . SER A 1 173 ? 0.160 -18.033 8.693 1.00 92.94 173 SER A O 1
ATOM 1345 N N . PRO A 1 174 ? 2.188 -18.970 8.920 1.00 90.56 174 PRO A N 1
ATOM 1346 C CA . PRO A 1 174 ? 2.763 -18.231 7.809 1.00 90.56 174 PRO A CA 1
ATOM 1347 C C . PRO A 1 174 ? 2.147 -18.698 6.488 1.00 90.56 174 PRO A C 1
ATOM 1349 O O . PRO A 1 174 ? 2.009 -19.899 6.263 1.00 90.56 174 PRO A O 1
ATOM 1352 N N . VAL A 1 175 ? 1.841 -17.755 5.604 1.00 92.75 175 VAL A N 1
ATOM 1353 C CA . VAL A 1 175 ? 1.261 -18.034 4.285 1.00 92.75 175 VAL A CA 1
ATOM 1354 C C . VAL A 1 175 ? 2.225 -17.526 3.229 1.00 92.75 175 VAL A C 1
ATOM 1356 O O . VAL A 1 175 ? 2.798 -16.457 3.396 1.00 92.75 175 VAL A O 1
ATOM 1359 N N . ILE A 1 176 ? 2.450 -18.279 2.160 1.00 94.00 176 ILE A N 1
ATOM 1360 C CA . ILE A 1 176 ? 3.175 -17.757 0.999 1.00 94.00 176 ILE A CA 1
ATOM 1361 C C . ILE A 1 176 ? 2.144 -17.045 0.131 1.00 94.00 176 ILE A C 1
ATOM 1363 O O . ILE A 1 176 ? 1.155 -17.658 -0.268 1.00 94.00 176 ILE A O 1
ATOM 1367 N N . ASP A 1 177 ? 2.336 -15.749 -0.106 1.00 92.19 177 ASP A N 1
ATOM 1368 C CA . ASP A 1 177 ? 1.462 -15.005 -1.007 1.00 92.19 177 ASP A CA 1
ATOM 1369 C C . ASP A 1 177 ? 1.659 -15.527 -2.438 1.00 92.19 177 ASP A C 1
ATOM 1371 O O . ASP A 1 177 ? 2.775 -15.443 -2.949 1.00 92.19 177 ASP A O 1
ATOM 1375 N N . PRO A 1 178 ? 0.617 -16.053 -3.105 1.00 91.38 178 PRO A N 1
ATOM 1376 C CA . PRO A 1 178 ? 0.760 -16.646 -4.433 1.00 91.38 178 PRO A CA 1
ATOM 1377 C C . PRO A 1 178 ? 1.220 -15.647 -5.502 1.00 91.38 178 PRO A C 1
ATOM 1379 O O . PRO A 1 178 ? 1.748 -16.068 -6.526 1.00 91.38 178 PRO A O 1
ATOM 1382 N N . LEU A 1 179 ? 1.022 -14.339 -5.294 1.00 89.56 179 LEU A N 1
ATOM 1383 C CA . LEU A 1 179 ? 1.441 -13.323 -6.260 1.00 89.56 179 LEU A CA 1
ATOM 1384 C C . LEU A 1 179 ? 2.927 -12.979 -6.136 1.00 89.56 179 LEU A C 1
ATOM 1386 O O . LEU A 1 179 ? 3.610 -12.788 -7.141 1.00 89.56 179 LEU A O 1
ATOM 1390 N N . THR A 1 180 ? 3.418 -12.848 -4.906 1.00 92.69 180 THR A N 1
ATOM 1391 C CA . THR A 1 180 ? 4.798 -12.421 -4.648 1.00 92.69 180 THR A CA 1
ATOM 1392 C C . THR A 1 180 ? 5.730 -13.582 -4.319 1.00 92.69 180 THR A C 1
ATOM 1394 O O . THR A 1 180 ? 6.941 -13.404 -4.314 1.00 92.69 180 THR A O 1
ATOM 1397 N N . ASP A 1 181 ? 5.212 -14.774 -4.035 1.00 94.44 181 ASP A N 1
ATOM 1398 C CA . ASP A 1 181 ? 5.985 -15.901 -3.499 1.00 94.44 181 ASP A CA 1
ATOM 1399 C C . ASP A 1 181 ? 6.787 -15.520 -2.233 1.00 94.44 181 ASP A C 1
ATOM 1401 O O . ASP A 1 181 ? 7.780 -16.140 -1.855 1.00 94.44 181 ASP A O 1
ATOM 1405 N N . VAL A 1 182 ? 6.361 -14.449 -1.552 1.00 91.12 182 VAL A N 1
ATOM 1406 C CA . VAL A 1 182 ? 6.957 -13.987 -0.303 1.00 91.12 182 VAL A CA 1
ATOM 1407 C C . VAL A 1 182 ? 6.112 -14.499 0.850 1.00 91.12 182 VAL A C 1
ATOM 1409 O O . VAL A 1 182 ? 4.881 -14.458 0.839 1.00 91.12 182 VAL A O 1
ATOM 1412 N N . ARG A 1 183 ? 6.795 -14.978 1.889 1.00 93.00 183 ARG A N 1
ATOM 1413 C CA . ARG A 1 183 ? 6.159 -15.377 3.139 1.00 93.00 183 ARG A CA 1
ATOM 1414 C C . ARG A 1 183 ? 5.530 -14.161 3.818 1.00 93.00 183 ARG A C 1
ATOM 1416 O O . ARG A 1 183 ? 6.237 -13.259 4.272 1.00 93.00 183 ARG A O 1
ATOM 1423 N N . VAL A 1 184 ? 4.212 -14.208 3.946 1.00 91.50 184 VAL A N 1
ATOM 1424 C CA . VAL A 1 184 ? 3.377 -13.260 4.669 1.00 91.50 184 VAL A CA 1
ATOM 1425 C C . VAL A 1 184 ? 3.030 -13.806 6.060 1.00 91.50 184 VAL A C 1
ATOM 1427 O O . VAL A 1 184 ? 2.854 -15.009 6.279 1.00 91.50 184 VAL A O 1
ATOM 1430 N N . ARG A 1 185 ? 2.968 -12.902 7.032 1.00 92.12 185 ARG A N 1
ATOM 1431 C CA . ARG A 1 185 ? 2.538 -13.111 8.403 1.00 92.12 185 ARG A CA 1
ATOM 1432 C C . ARG A 1 185 ? 1.609 -11.973 8.790 1.00 92.12 185 ARG A C 1
ATOM 1434 O O . ARG A 1 185 ? 2.034 -10.821 8.909 1.00 92.12 185 ARG A O 1
ATOM 1441 N N . ASP A 1 186 ? 0.373 -12.348 9.070 1.00 93.06 186 ASP A N 1
ATOM 1442 C CA . ASP A 1 186 ? -0.634 -11.444 9.590 1.00 93.06 186 ASP A CA 1
ATOM 1443 C C . ASP A 1 186 ? -0.824 -11.662 11.082 1.00 93.06 186 ASP A C 1
ATOM 1445 O O . ASP A 1 186 ? -0.654 -12.764 11.602 1.00 93.06 186 ASP A O 1
ATOM 1449 N N . ASN A 1 187 ? -1.162 -10.587 11.782 1.00 93.38 187 ASN A N 1
ATOM 1450 C CA . ASN A 1 187 ? -1.487 -10.632 13.200 1.00 93.38 187 ASN A CA 1
ATOM 1451 C C . ASN A 1 187 ? -2.920 -10.142 13.406 1.00 93.38 187 ASN A C 1
ATOM 1453 O O . ASN A 1 187 ? -3.399 -9.268 12.683 1.00 93.38 187 ASN A O 1
ATOM 1457 N N . TYR A 1 188 ? -3.601 -10.680 14.421 1.00 94.69 188 TYR A N 1
ATOM 1458 C CA . TYR A 1 188 ? -4.978 -10.306 14.747 1.00 94.69 188 TYR A CA 1
ATOM 1459 C C . TYR A 1 188 ? -5.050 -8.914 15.404 1.00 94.69 188 TYR A C 1
ATOM 1461 O O . TYR A 1 188 ? -5.224 -8.758 16.615 1.00 94.69 188 TYR A O 1
ATOM 1469 N N . TRP A 1 189 ? -4.887 -7.876 14.584 1.00 95.19 189 TRP A N 1
ATOM 1470 C CA . TRP A 1 189 ? -4.805 -6.479 15.011 1.00 95.19 189 TRP A CA 1
ATOM 1471 C C . TRP A 1 189 ? -6.160 -5.897 15.440 1.00 95.19 189 TRP A C 1
ATOM 1473 O O . TRP A 1 189 ? -6.195 -4.994 16.277 1.00 95.19 189 TRP A O 1
ATOM 1483 N N . LEU A 1 190 ? -7.281 -6.447 14.952 1.00 94.88 190 LEU A N 1
ATOM 1484 C CA . LEU A 1 190 ? -8.629 -5.968 15.287 1.00 94.88 190 LEU A CA 1
ATOM 1485 C C . LEU A 1 190 ? -8.919 -6.010 16.793 1.00 94.88 190 LEU A C 1
ATOM 1487 O O . LEU A 1 190 ? -9.562 -5.101 17.311 1.00 94.88 190 LEU A O 1
ATOM 1491 N N . ARG A 1 191 ? -8.407 -7.008 17.530 1.00 94.25 191 ARG A N 1
ATOM 1492 C CA . ARG A 1 191 ? -8.559 -7.060 18.997 1.00 94.25 191 ARG A CA 1
ATOM 1493 C C . ARG A 1 191 ? -7.986 -5.819 19.673 1.00 94.25 191 ARG A C 1
ATOM 1495 O O . ARG A 1 191 ? -8.641 -5.245 20.535 1.00 94.25 191 ARG A O 1
ATOM 1502 N N . HIS A 1 192 ? -6.781 -5.424 19.272 1.00 93.19 192 HIS A N 1
ATOM 1503 C CA . HIS A 1 192 ? -6.093 -4.261 19.828 1.00 93.19 192 HIS A CA 1
ATOM 1504 C C . HIS A 1 192 ? -6.774 -2.962 19.391 1.00 93.19 192 HIS A C 1
ATOM 1506 O O . HIS A 1 192 ? -7.002 -2.077 20.215 1.00 93.19 192 HIS A O 1
ATOM 1512 N N . ALA A 1 193 ? -7.195 -2.886 18.126 1.00 94.19 193 ALA A N 1
ATOM 1513 C CA . ALA A 1 193 ? -7.951 -1.751 17.609 1.00 94.19 193 ALA A CA 1
ATOM 1514 C C . ALA A 1 193 ? -9.266 -1.537 18.377 1.00 94.19 193 ALA A C 1
ATOM 1516 O O . ALA A 1 193 ? -9.611 -0.403 18.703 1.00 94.19 193 ALA A O 1
ATOM 1517 N N . ARG A 1 194 ? -9.977 -2.611 18.755 1.00 95.19 194 ARG A N 1
ATOM 1518 C CA . ARG A 1 194 ? -11.223 -2.540 19.546 1.00 95.19 194 ARG A CA 1
ATOM 1519 C C . ARG A 1 194 ? -11.023 -2.000 20.959 1.00 95.19 194 ARG A C 1
ATOM 1521 O O . ARG A 1 194 ? -11.963 -1.429 21.501 1.00 95.19 194 ARG A O 1
ATOM 1528 N N . SER A 1 195 ? -9.816 -2.069 21.513 1.00 93.00 195 SER A N 1
ATOM 1529 C CA . SER A 1 195 ? -9.482 -1.474 22.816 1.00 93.00 195 SER A CA 1
ATOM 1530 C C . SER A 1 195 ? -8.797 -0.104 22.753 1.00 93.00 195 SER A C 1
ATOM 1532 O O . SER A 1 195 ? -8.691 0.539 23.785 1.00 93.00 195 SER A O 1
ATOM 1534 N N . ALA A 1 196 ? -8.313 0.340 21.589 1.00 92.75 196 ALA A N 1
ATOM 1535 C CA . ALA A 1 196 ? -7.547 1.587 21.461 1.00 92.75 196 ALA A CA 1
ATOM 1536 C C . ALA A 1 196 ? -8.438 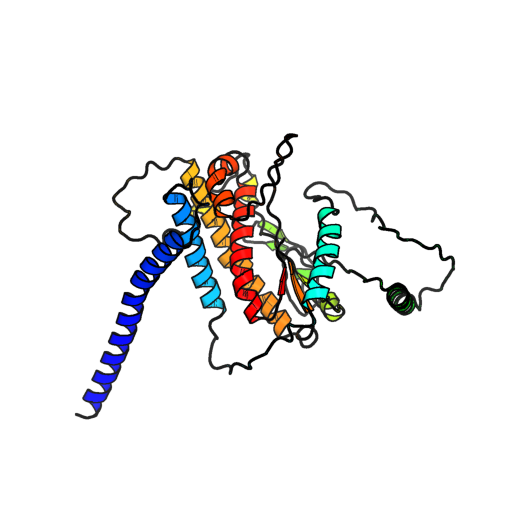2.835 21.330 1.00 92.75 196 ALA A C 1
ATOM 1538 O O . ALA A 1 196 ? -9.508 2.744 20.743 1.00 92.75 196 ALA A O 1
ATOM 1539 N N . ASP A 1 197 ? -8.000 4.006 21.785 1.00 89.56 197 ASP A N 1
ATOM 1540 C CA . ASP A 1 197 ? -8.748 5.260 21.568 1.00 89.56 197 ASP A CA 1
ATOM 1541 C C . ASP A 1 197 ? -8.503 5.842 20.167 1.00 89.56 197 ASP A C 1
ATOM 1543 O O . ASP A 1 197 ? -9.424 6.304 19.489 1.00 89.56 197 ASP A O 1
ATOM 1547 N N . VAL A 1 198 ? -7.252 5.744 19.708 1.00 91.50 198 VAL A N 1
ATOM 1548 C CA . VAL A 1 198 ? -6.791 6.188 18.389 1.00 91.50 198 VAL A CA 1
ATOM 1549 C C . VAL A 1 198 ? -6.163 5.009 17.659 1.00 91.50 198 VAL A C 1
ATOM 1551 O O . VAL A 1 198 ? -5.389 4.241 18.234 1.00 91.50 198 VAL A O 1
ATOM 1554 N N . ILE A 1 199 ? -6.487 4.867 16.377 1.00 94.56 199 ILE A N 1
ATOM 1555 C CA . ILE A 1 199 ? -5.971 3.805 15.517 1.00 94.56 199 ILE A CA 1
ATOM 1556 C C . ILE A 1 199 ? -5.113 4.452 14.437 1.00 94.56 199 ILE A C 1
ATOM 1558 O O . ILE A 1 199 ? -5.625 5.168 13.581 1.00 94.56 199 ILE A O 1
ATOM 1562 N N . LEU A 1 200 ? -3.812 4.167 14.460 1.00 94.12 200 LEU A N 1
ATOM 1563 C CA . LEU A 1 200 ? -2.895 4.528 13.383 1.00 94.12 200 LEU A CA 1
ATOM 1564 C C . LEU A 1 200 ? -2.688 3.315 12.473 1.00 94.12 200 LEU A C 1
ATOM 1566 O O . LEU A 1 200 ? -2.180 2.285 12.916 1.00 94.12 200 LEU A O 1
ATOM 1570 N N . LEU A 1 201 ? -3.071 3.438 11.207 1.00 95.56 201 LEU A N 1
ATOM 1571 C CA . LEU A 1 201 ? -2.899 2.399 10.197 1.00 95.56 201 LEU A CA 1
ATOM 1572 C C . LEU A 1 201 ? -1.828 2.809 9.198 1.00 95.56 201 LEU A C 1
ATOM 1574 O O . LEU A 1 201 ? -1.767 3.957 8.772 1.00 95.56 201 LEU A O 1
ATOM 1578 N N . ASN A 1 202 ? -1.013 1.847 8.788 1.00 94.62 202 ASN A N 1
ATOM 1579 C CA . ASN A 1 202 ? -0.108 1.984 7.659 1.00 94.62 202 ASN A CA 1
ATOM 1580 C C . ASN A 1 202 ? -0.080 0.648 6.921 1.00 94.62 202 ASN A C 1
ATOM 1582 O O . ASN A 1 202 ? -0.061 -0.415 7.547 1.00 94.62 202 ASN A O 1
ATOM 1586 N N . ARG A 1 203 ? -0.058 0.708 5.595 1.00 93.25 203 ARG A N 1
ATOM 1587 C CA . ARG A 1 203 ? 0.264 -0.435 4.756 1.00 93.25 203 ARG A CA 1
ATOM 1588 C C . ARG A 1 203 ? 1.277 -0.010 3.709 1.00 93.25 203 ARG A C 1
ATOM 1590 O O . ARG A 1 203 ? 0.934 0.742 2.802 1.00 93.25 203 ARG A O 1
ATOM 1597 N N . GLY A 1 204 ? 2.480 -0.555 3.843 1.00 91.81 204 GLY A N 1
ATOM 1598 C CA . GLY A 1 204 ? 3.545 -0.380 2.869 1.00 91.81 204 GLY A CA 1
ATOM 1599 C C . GLY A 1 204 ? 3.269 -1.083 1.534 1.00 91.81 204 GLY A C 1
ATOM 1600 O O . GLY A 1 204 ? 2.354 -1.911 1.432 1.00 91.81 204 GLY A O 1
ATOM 1601 N N . PRO A 1 205 ? 4.106 -0.810 0.522 1.00 94.62 205 PRO A N 1
ATOM 1602 C CA . PRO A 1 205 ? 4.112 -1.546 -0.731 1.00 94.62 205 PRO A CA 1
ATOM 1603 C C . PRO A 1 205 ? 4.285 -3.046 -0.550 1.00 94.62 205 PRO A C 1
ATOM 1605 O O . PRO A 1 205 ? 4.950 -3.511 0.377 1.00 94.62 205 PRO A O 1
ATOM 1608 N N . LEU A 1 206 ? 3.737 -3.806 -1.495 1.00 95.00 206 LEU A N 1
ATOM 1609 C CA . LEU A 1 206 ? 3.985 -5.238 -1.555 1.00 95.00 206 LEU A CA 1
ATOM 1610 C C . LEU A 1 206 ? 5.399 -5.477 -2.110 1.00 95.00 206 LEU A C 1
ATOM 1612 O O . LEU A 1 206 ? 5.836 -4.749 -3.011 1.00 95.00 206 LEU A O 1
ATOM 1616 N N . PRO A 1 207 ? 6.140 -6.470 -1.594 1.00 95.50 207 PRO A N 1
ATOM 1617 C CA . PRO A 1 207 ? 7.449 -6.803 -2.138 1.00 95.50 207 PRO A CA 1
ATOM 1618 C C . PRO A 1 207 ? 7.322 -7.250 -3.600 1.00 95.50 207 PRO A C 1
ATOM 1620 O O . PRO A 1 207 ? 6.256 -7.667 -4.057 1.00 95.50 207 PRO A O 1
ATOM 1623 N N . ALA A 1 208 ? 8.412 -7.145 -4.358 1.00 95.94 208 ALA A N 1
ATOM 1624 C CA . ALA A 1 208 ? 8.454 -7.754 -5.682 1.00 95.94 208 ALA A CA 1
ATOM 1625 C C . ALA A 1 208 ? 8.417 -9.285 -5.550 1.00 95.94 208 ALA A C 1
ATOM 1627 O O . ALA A 1 208 ? 8.832 -9.803 -4.506 1.00 95.94 208 ALA A O 1
ATOM 1628 N N . PRO A 1 209 ? 7.978 -10.017 -6.588 1.00 96.38 209 PRO A N 1
ATOM 1629 C CA . PRO A 1 209 ? 7.999 -11.467 -6.537 1.00 96.38 209 PRO A CA 1
ATOM 1630 C C . PRO A 1 209 ? 9.391 -12.027 -6.231 1.00 96.38 209 PRO A C 1
ATOM 1632 O O . PRO A 1 209 ? 10.387 -11.501 -6.735 1.00 96.38 209 PRO A O 1
ATOM 1635 N N . ALA A 1 210 ? 9.479 -13.099 -5.442 1.00 95.81 210 ALA A N 1
ATOM 1636 C CA . ALA A 1 210 ? 10.747 -13.704 -5.027 1.00 95.81 210 ALA A CA 1
ATOM 1637 C C . ALA A 1 210 ? 11.623 -14.085 -6.235 1.00 95.81 210 ALA A C 1
ATOM 1639 O O . ALA A 1 210 ? 12.836 -13.873 -6.226 1.00 95.81 210 ALA A O 1
ATOM 1640 N N . SER A 1 211 ? 10.990 -14.540 -7.320 1.00 94.94 211 SER A N 1
ATOM 1641 C CA . SER A 1 211 ? 11.638 -14.855 -8.598 1.00 94.94 211 SER A CA 1
ATOM 1642 C C . SER A 1 211 ? 12.392 -13.674 -9.215 1.00 94.94 211 SER A C 1
ATOM 1644 O O . SER A 1 211 ? 13.389 -13.886 -9.910 1.00 94.94 211 SER A O 1
ATOM 1646 N N . THR A 1 212 ? 11.984 -12.431 -8.930 1.00 96.00 212 THR A N 1
ATOM 1647 C CA . THR A 1 212 ? 12.691 -11.245 -9.424 1.00 96.00 212 THR A CA 1
ATOM 1648 C C . THR A 1 212 ? 14.087 -11.137 -8.836 1.00 96.00 212 THR A C 1
ATOM 1650 O O . THR A 1 212 ? 14.967 -10.661 -9.532 1.00 96.00 212 THR A O 1
ATOM 1653 N N . TYR A 1 213 ? 14.343 -11.645 -7.630 1.00 94.25 213 TYR A N 1
ATOM 1654 C CA . TYR A 1 213 ? 15.645 -11.571 -6.953 1.00 94.25 213 TYR A CA 1
ATOM 1655 C C . TYR A 1 213 ? 16.673 -12.601 -7.448 1.00 94.25 213 TYR A C 1
ATOM 1657 O O . TYR A 1 213 ? 17.800 -12.625 -6.959 1.00 94.25 213 TYR A O 1
ATOM 1665 N N . ALA A 1 214 ? 16.319 -13.440 -8.427 1.00 92.50 214 ALA A N 1
ATOM 1666 C CA . ALA A 1 214 ? 17.193 -14.501 -8.932 1.00 92.50 214 ALA A CA 1
ATOM 1667 C C . ALA A 1 214 ? 18.434 -13.996 -9.699 1.00 92.50 214 ALA A C 1
ATOM 1669 O O . ALA A 1 214 ? 19.370 -14.763 -9.918 1.00 92.50 214 ALA A O 1
ATOM 1670 N N . SER A 1 215 ? 18.461 -12.729 -10.125 1.00 92.19 215 SER A N 1
ATOM 1671 C CA . SER A 1 215 ? 19.594 -12.119 -10.830 1.00 92.19 215 SER A CA 1
ATOM 1672 C C . SER A 1 215 ? 19.945 -10.749 -10.250 1.00 92.19 215 SER A C 1
ATOM 1674 O O . SER A 1 215 ? 19.111 -10.092 -9.635 1.00 92.19 215 SER A O 1
ATOM 1676 N N . HIS A 1 216 ? 21.178 -10.286 -10.481 1.00 86.94 216 HIS A N 1
ATOM 1677 C CA . HIS A 1 216 ? 21.660 -9.000 -9.955 1.00 86.94 216 HIS A CA 1
ATOM 1678 C C . HIS A 1 216 ? 20.874 -7.790 -10.492 1.00 86.94 216 HIS A C 1
ATOM 1680 O O . HIS A 1 216 ? 20.632 -6.837 -9.763 1.00 86.94 216 HIS A O 1
ATOM 1686 N N . SER A 1 217 ? 20.436 -7.851 -11.752 1.00 86.75 217 SER A N 1
ATOM 1687 C CA . SER A 1 217 ? 19.595 -6.832 -12.398 1.00 86.75 217 SER A CA 1
ATOM 1688 C C . SER A 1 217 ? 18.090 -7.086 -12.244 1.00 86.75 217 SER A C 1
ATOM 1690 O O . SER A 1 217 ? 17.270 -6.330 -12.764 1.00 86.75 217 SER A O 1
ATOM 1692 N N . GLY A 1 218 ? 17.730 -8.163 -11.553 1.00 90.38 218 GLY A N 1
ATOM 1693 C CA . GLY A 1 218 ? 16.375 -8.640 -11.359 1.00 90.38 218 GLY A CA 1
ATOM 1694 C C . GLY A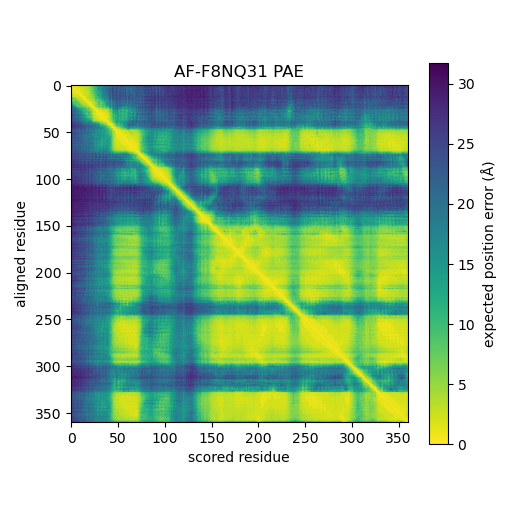 1 218 ? 15.747 -9.325 -12.580 1.00 90.38 218 GLY A C 1
ATOM 1695 O O . GLY A 1 218 ? 15.816 -8.842 -13.711 1.00 90.38 218 GLY A O 1
ATOM 1696 N N . ASN A 1 219 ? 15.088 -10.463 -12.360 1.00 93.94 219 ASN A N 1
ATOM 1697 C CA . ASN A 1 219 ? 14.320 -11.161 -13.390 1.00 93.94 219 ASN A CA 1
ATOM 1698 C C . ASN A 1 219 ? 12.866 -10.662 -13.422 1.00 93.94 219 ASN A C 1
ATOM 1700 O O . ASN A 1 219 ? 11.990 -11.201 -12.753 1.00 93.94 219 ASN A O 1
ATOM 1704 N N . TRP A 1 220 ? 12.598 -9.650 -14.246 1.00 93.31 220 TRP A N 1
ATOM 1705 C CA . TRP A 1 220 ? 11.265 -9.054 -14.418 1.00 93.31 220 TRP A CA 1
ATOM 1706 C C . TRP A 1 220 ? 10.495 -9.627 -15.615 1.00 93.31 220 TRP A C 1
ATOM 1708 O O . TRP A 1 220 ? 9.672 -8.942 -16.217 1.00 93.31 220 TRP A O 1
ATOM 1718 N N . SER A 1 221 ? 10.777 -10.876 -16.001 1.00 93.31 221 SER A N 1
ATOM 1719 C CA . SER A 1 221 ? 10.104 -11.528 -17.134 1.00 93.31 221 SER A CA 1
ATOM 1720 C C . SER A 1 221 ? 8.592 -11.629 -16.942 1.00 93.31 221 SER A C 1
ATOM 1722 O O . SER A 1 221 ? 7.869 -11.310 -17.878 1.00 93.31 221 SER A O 1
ATOM 1724 N N . TYR A 1 222 ? 8.123 -11.939 -15.727 1.00 93.38 222 TYR A N 1
ATOM 1725 C CA . TYR A 1 222 ? 6.689 -12.034 -15.419 1.00 93.38 222 TYR A CA 1
ATOM 1726 C C . TYR A 1 222 ? 5.919 -10.745 -15.745 1.00 93.38 222 TYR A C 1
ATOM 1728 O O . TYR A 1 222 ? 4.744 -10.795 -16.093 1.00 93.38 222 TYR A O 1
ATOM 1736 N N . ALA A 1 223 ? 6.577 -9.579 -15.658 1.00 92.81 223 ALA A N 1
ATOM 1737 C CA . ALA A 1 223 ? 5.948 -8.289 -15.921 1.00 92.81 223 ALA A CA 1
ATOM 1738 C C . ALA A 1 223 ? 5.515 -8.130 -17.388 1.00 92.81 223 ALA A C 1
ATOM 1740 O O . ALA A 1 223 ? 4.672 -7.283 -17.680 1.00 92.81 223 ALA A O 1
ATOM 1741 N N . LYS A 1 224 ? 6.087 -8.933 -18.298 1.00 91.88 224 LYS A N 1
ATOM 1742 C CA . LYS A 1 224 ? 5.734 -8.967 -19.724 1.00 91.88 224 LYS A CA 1
ATOM 1743 C C . LYS A 1 224 ? 4.404 -9.670 -19.980 1.00 91.88 224 LYS A C 1
ATOM 1745 O O . LYS A 1 224 ? 3.740 -9.339 -20.953 1.00 91.88 224 LYS A O 1
ATOM 1750 N N . ASP A 1 225 ? 4.030 -10.599 -19.104 1.00 93.38 225 ASP A N 1
ATOM 1751 C CA . ASP A 1 225 ? 2.802 -11.391 -19.220 1.00 93.38 225 ASP A CA 1
ATOM 1752 C C . ASP A 1 225 ? 1.616 -10.726 -18.496 1.00 93.38 225 ASP A C 1
ATOM 1754 O O . ASP A 1 225 ? 0.491 -11.226 -18.526 1.00 93.38 225 ASP A O 1
ATOM 1758 N N . LEU A 1 226 ? 1.853 -9.593 -17.824 1.00 91.94 226 LEU A N 1
ATOM 1759 C CA . LEU A 1 226 ? 0.809 -8.838 -17.139 1.00 91.94 226 LEU A CA 1
ATOM 1760 C C . LEU A 1 226 ? -0.067 -8.070 -18.137 1.00 91.94 226 LEU A C 1
ATOM 1762 O O . LEU A 1 226 ? 0.437 -7.585 -19.151 1.00 91.94 226 LEU A O 1
ATOM 1766 N N . PRO A 1 227 ? -1.355 -7.839 -17.814 1.00 91.62 227 PRO A N 1
ATOM 1767 C CA . PRO A 1 227 ? -2.188 -6.929 -18.586 1.00 91.62 227 PRO A CA 1
ATOM 1768 C C . PRO A 1 227 ? -1.527 -5.553 -18.711 1.00 91.62 227 PRO A C 1
ATOM 1770 O O . PRO A 1 227 ? -1.053 -4.987 -17.719 1.00 91.62 227 PRO A O 1
ATOM 1773 N N . THR A 1 228 ? -1.508 -4.990 -19.918 1.00 86.44 228 THR A N 1
ATOM 1774 C CA . THR A 1 228 ? -0.893 -3.680 -20.135 1.00 86.44 228 THR A CA 1
ATOM 1775 C C . THR A 1 228 ? -1.879 -2.550 -19.857 1.00 86.44 228 THR A C 1
ATOM 1777 O O . THR A 1 228 ? -2.531 -2.015 -20.754 1.00 86.44 228 THR A O 1
ATOM 1780 N N . TYR A 1 229 ? -1.964 -2.138 -18.592 1.00 85.62 229 TYR A N 1
ATOM 1781 C CA . TYR A 1 229 ? -2.856 -1.058 -18.151 1.00 85.62 229 TYR A CA 1
ATOM 1782 C C . TYR A 1 229 ? -2.548 0.275 -18.836 1.00 85.62 229 TYR A C 1
ATOM 1784 O O . TYR A 1 229 ? -3.447 1.048 -19.154 1.00 85.62 229 TYR A O 1
ATOM 1792 N N . LEU A 1 230 ? -1.262 0.530 -19.086 1.00 79.31 230 LEU A N 1
ATOM 1793 C CA . LEU A 1 230 ? -0.797 1.770 -19.704 1.00 79.31 230 LEU A CA 1
ATOM 1794 C C . LEU A 1 230 ? -1.071 1.828 -21.214 1.00 79.31 230 LEU A C 1
ATOM 1796 O O . LEU A 1 230 ? -1.101 2.916 -21.781 1.00 79.31 230 LEU A O 1
ATOM 1800 N N . GLU A 1 231 ? -1.250 0.683 -21.877 1.00 76.25 231 GLU A N 1
ATOM 1801 C CA . GLU A 1 231 ? -1.516 0.635 -23.322 1.00 76.25 231 GLU A CA 1
ATOM 1802 C C . GLU A 1 231 ? -3.001 0.716 -23.638 1.00 76.25 231 GLU A C 1
ATOM 1804 O O . GLU A 1 231 ? -3.359 1.346 -24.626 1.00 76.25 231 GLU A O 1
ATOM 1809 N N . ALA A 1 232 ? -3.867 0.214 -22.753 1.00 69.44 232 ALA A N 1
ATOM 1810 C CA . ALA A 1 232 ? -5.316 0.371 -22.880 1.00 69.44 232 ALA A CA 1
ATOM 1811 C C . ALA A 1 232 ? -5.772 1.847 -22.914 1.00 69.44 232 ALA A C 1
ATOM 1813 O O . ALA A 1 232 ? -6.872 2.151 -23.367 1.00 69.44 232 ALA A O 1
ATOM 1814 N N . ILE A 1 233 ? -4.930 2.768 -22.434 1.00 62.41 233 ILE A N 1
ATOM 1815 C CA . ILE A 1 233 ? -5.198 4.212 -22.401 1.00 62.41 233 ILE A CA 1
ATOM 1816 C C . ILE A 1 233 ? -4.554 4.953 -23.586 1.00 62.41 233 ILE A C 1
ATOM 1818 O O . ILE A 1 233 ? -4.820 6.144 -23.781 1.00 62.41 233 ILE A O 1
ATOM 1822 N N . ARG A 1 234 ? -3.753 4.273 -24.423 1.00 66.12 234 ARG A N 1
ATOM 1823 C CA . ARG A 1 234 ? -3.084 4.919 -25.558 1.00 66.12 234 ARG A CA 1
ATOM 1824 C C . ARG A 1 234 ? -4.104 5.439 -26.577 1.00 66.12 234 ARG A C 1
ATOM 1826 O O . ARG A 1 234 ? -4.961 4.680 -27.022 1.00 66.12 234 ARG A O 1
ATOM 1833 N N . PRO A 1 235 ? -4.006 6.710 -26.998 1.00 57.34 235 PRO A N 1
ATOM 1834 C CA . PRO A 1 235 ? -4.711 7.170 -28.184 1.00 57.34 235 PRO A CA 1
ATOM 1835 C C . PRO A 1 235 ? -4.128 6.473 -29.425 1.00 57.34 235 PRO A C 1
ATOM 1837 O O . PRO A 1 235 ? -2.910 6.374 -29.563 1.00 57.34 235 PRO A O 1
ATOM 1840 N N . ASN A 1 236 ? -4.997 6.037 -30.343 1.00 58.50 236 ASN A N 1
ATOM 1841 C CA . ASN A 1 236 ? -4.654 5.326 -31.589 1.00 58.50 236 ASN A CA 1
ATOM 1842 C C . ASN A 1 236 ? -3.644 6.064 -32.500 1.00 58.50 236 ASN A C 1
ATOM 1844 O O . ASN A 1 236 ? -3.147 5.496 -33.460 1.00 58.50 236 ASN A O 1
ATOM 1848 N N . SER A 1 237 ? -3.315 7.326 -32.223 1.00 53.56 237 SER A N 1
ATOM 1849 C CA . SER A 1 237 ? -2.445 8.185 -33.039 1.00 53.56 237 SER A CA 1
ATOM 1850 C C . SER A 1 237 ? -0.943 7.868 -32.957 1.00 53.56 237 SER A C 1
ATOM 1852 O O . SER A 1 237 ? -0.125 8.699 -33.341 1.00 53.56 237 SER A O 1
ATOM 1854 N N . TRP A 1 238 ? -0.553 6.744 -32.358 1.00 53.56 238 TRP A N 1
ATOM 1855 C CA . TRP A 1 238 ? 0.823 6.473 -31.924 1.00 53.56 238 TRP A CA 1
ATOM 1856 C C . TRP A 1 238 ? 1.491 5.279 -32.598 1.00 53.56 238 TRP A C 1
ATOM 1858 O O . TRP A 1 238 ? 2.657 5.003 -32.319 1.00 53.56 238 TRP A O 1
ATOM 1868 N N . GLU A 1 239 ? 0.777 4.583 -33.478 1.00 55.78 239 GLU A N 1
ATOM 1869 C CA . GLU A 1 239 ? 1.308 3.424 -34.200 1.00 55.78 239 GLU A CA 1
ATOM 1870 C C . GLU A 1 239 ? 2.386 3.805 -35.234 1.00 55.78 239 GLU A C 1
ATOM 1872 O O . GLU A 1 239 ? 3.202 2.964 -35.598 1.00 55.78 239 GLU A O 1
ATOM 1877 N N . ASP A 1 240 ? 2.485 5.084 -35.617 1.00 54.88 240 ASP A N 1
ATOM 1878 C CA . ASP A 1 240 ? 3.330 5.513 -36.742 1.00 54.88 240 ASP A CA 1
ATOM 1879 C C . ASP A 1 240 ? 4.743 5.991 -36.368 1.00 54.88 240 ASP A C 1
ATOM 1881 O O . ASP A 1 240 ? 5.540 6.327 -37.245 1.00 54.88 240 ASP A O 1
ATOM 1885 N N . GLN A 1 241 ? 5.098 6.034 -35.082 1.00 54.50 241 GLN A N 1
ATOM 1886 C CA . GLN A 1 241 ? 6.466 6.356 -34.664 1.00 54.50 241 GLN A CA 1
ATOM 1887 C C . GLN A 1 241 ? 7.114 5.088 -34.103 1.00 54.50 241 GLN A C 1
ATOM 1889 O O . GLN A 1 241 ? 6.811 4.718 -32.963 1.00 54.50 241 GLN A O 1
ATOM 1894 N N . PRO A 1 242 ? 8.017 4.418 -34.852 1.00 54.78 242 PRO A N 1
ATOM 1895 C CA . PRO A 1 242 ? 8.889 3.402 -34.287 1.00 54.78 242 PRO A CA 1
ATOM 1896 C C . PRO A 1 242 ? 9.826 4.108 -33.308 1.00 54.78 242 PRO A C 1
ATOM 1898 O O . PRO A 1 242 ? 10.938 4.510 -33.643 1.00 54.78 242 PRO A O 1
ATOM 1901 N N . PHE A 1 243 ? 9.350 4.316 -32.083 1.00 56.06 243 PHE A N 1
ATOM 1902 C CA . PHE A 1 243 ? 10.198 4.724 -30.984 1.00 56.06 243 PHE A CA 1
ATOM 1903 C C . PHE A 1 243 ? 11.281 3.657 -30.879 1.00 56.06 243 PHE A C 1
ATOM 1905 O O . PHE A 1 243 ? 11.007 2.509 -30.521 1.00 56.06 243 PHE A O 1
ATOM 1912 N N . ILE A 1 244 ? 12.513 4.036 -31.219 1.00 57.06 244 ILE A N 1
ATOM 1913 C CA . ILE A 1 244 ? 13.713 3.289 -30.861 1.00 57.06 244 ILE A CA 1
ATOM 1914 C C . ILE A 1 244 ? 13.769 3.358 -29.335 1.00 57.06 244 ILE A C 1
ATOM 1916 O O . ILE A 1 244 ? 14.360 4.265 -28.751 1.00 57.06 244 ILE A O 1
ATOM 1920 N N . TYR A 1 245 ? 13.021 2.475 -28.678 1.00 59.19 245 TYR A N 1
ATOM 1921 C CA . TYR A 1 245 ? 12.983 2.415 -27.232 1.00 59.19 245 TYR A CA 1
ATOM 1922 C C . TYR A 1 245 ? 14.362 1.957 -26.772 1.00 59.19 245 TYR A C 1
ATOM 1924 O O . TYR A 1 245 ? 14.757 0.818 -27.015 1.00 59.19 245 TYR A O 1
ATOM 1932 N N . ASP A 1 246 ? 15.087 2.840 -26.083 1.00 73.62 246 ASP A N 1
ATOM 1933 C CA . ASP A 1 246 ? 16.180 2.402 -25.220 1.00 73.62 246 ASP A CA 1
ATOM 1934 C C . ASP A 1 246 ? 15.616 1.312 -24.292 1.00 73.62 246 ASP A C 1
ATOM 1936 O O . ASP A 1 246 ? 14.534 1.473 -23.706 1.00 73.62 246 ASP A O 1
ATOM 1940 N N . ASN A 1 247 ? 16.347 0.204 -24.155 1.00 77.62 247 ASN A N 1
ATOM 1941 C CA . ASN A 1 247 ? 16.025 -0.903 -23.255 1.00 77.62 247 ASN A CA 1
ATOM 1942 C C . ASN A 1 247 ? 15.646 -0.399 -21.850 1.00 77.62 247 ASN A C 1
ATOM 1944 O O . ASN A 1 247 ? 14.783 -0.984 -21.193 1.00 77.62 247 ASN A O 1
ATOM 1948 N N . LYS A 1 248 ? 16.226 0.731 -21.418 1.00 77.44 248 LYS A N 1
ATOM 1949 C CA . LYS A 1 248 ? 15.888 1.398 -20.155 1.00 77.44 248 LYS A CA 1
ATOM 1950 C C . LYS A 1 248 ? 14.439 1.879 -20.090 1.00 77.44 248 LYS A C 1
ATOM 1952 O O . LYS A 1 248 ? 13.768 1.593 -19.106 1.00 77.44 248 LYS A O 1
ATOM 1957 N N . HIS A 1 249 ? 13.932 2.571 -21.114 1.00 77.06 249 HIS A N 1
ATOM 1958 C CA . HIS A 1 249 ? 12.537 3.038 -21.137 1.00 77.06 249 HIS A CA 1
ATOM 1959 C C . HIS A 1 249 ? 11.555 1.865 -21.128 1.00 77.06 249 HIS A C 1
ATOM 1961 O O . HIS A 1 249 ? 10.519 1.928 -20.463 1.00 77.06 249 HIS A O 1
ATOM 1967 N N . MET A 1 250 ? 11.888 0.782 -21.836 1.00 81.12 250 MET A N 1
ATOM 1968 C CA . MET A 1 250 ? 11.079 -0.433 -21.814 1.00 81.12 250 MET A CA 1
ATOM 1969 C C . MET A 1 250 ? 11.035 -1.035 -20.404 1.00 81.12 250 MET A C 1
ATOM 1971 O O . MET A 1 250 ? 9.951 -1.334 -19.904 1.00 81.12 250 MET A O 1
ATOM 1975 N N . GLN A 1 251 ? 12.182 -1.143 -19.726 1.00 85.94 251 GLN A N 1
ATOM 1976 C CA . GLN A 1 251 ? 12.243 -1.642 -18.352 1.00 85.94 251 GLN A CA 1
ATOM 1977 C C . GLN A 1 251 ? 11.467 -0.745 -17.377 1.00 85.94 251 GLN A C 1
ATOM 1979 O O . GLN A 1 251 ? 10.705 -1.266 -16.567 1.00 85.94 251 GLN A O 1
ATOM 1984 N N . THR A 1 252 ? 11.571 0.585 -17.493 1.00 86.19 252 THR A N 1
ATOM 1985 C CA . THR A 1 252 ? 10.756 1.532 -16.711 1.00 86.19 252 THR A CA 1
ATOM 1986 C C . THR A 1 252 ? 9.274 1.227 -16.851 1.00 86.19 252 THR A C 1
ATOM 1988 O O . THR A 1 252 ? 8.582 1.048 -15.850 1.00 86.19 252 THR A O 1
ATOM 1991 N N . ARG A 1 253 ? 8.783 1.132 -18.091 1.00 85.69 253 ARG A N 1
ATOM 1992 C CA . ARG A 1 253 ? 7.367 0.869 -18.365 1.00 85.69 253 ARG A CA 1
ATOM 1993 C C . ARG A 1 253 ? 6.925 -0.475 -17.797 1.00 85.69 253 ARG A C 1
ATOM 1995 O O . ARG A 1 253 ? 5.848 -0.538 -17.213 1.00 85.69 253 ARG A O 1
ATOM 2002 N N . LEU A 1 254 ? 7.755 -1.514 -17.911 1.00 89.94 254 LEU A N 1
ATOM 2003 C CA . LEU A 1 254 ? 7.477 -2.832 -17.335 1.00 89.94 254 LEU A CA 1
ATOM 2004 C C . LEU A 1 254 ? 7.363 -2.777 -15.806 1.00 89.94 254 LEU A C 1
ATOM 2006 O O . LEU A 1 254 ? 6.399 -3.299 -15.254 1.00 89.94 254 LEU A O 1
ATOM 2010 N N . LEU A 1 255 ? 8.292 -2.102 -15.122 1.00 92.25 255 LEU A N 1
ATOM 2011 C CA . LEU A 1 255 ? 8.268 -1.975 -13.661 1.00 92.25 255 LEU A CA 1
ATOM 2012 C C . LEU A 1 255 ? 7.080 -1.143 -13.170 1.00 92.25 255 LEU A C 1
ATOM 2014 O O . LEU A 1 255 ? 6.443 -1.513 -12.186 1.00 92.25 255 LEU A O 1
ATOM 2018 N N . VAL A 1 256 ? 6.750 -0.047 -13.862 1.00 91.38 256 VAL A N 1
ATOM 2019 C CA . VAL A 1 256 ? 5.554 0.753 -13.558 1.00 91.38 256 VAL A CA 1
ATOM 2020 C C . VAL A 1 256 ? 4.290 -0.071 -13.791 1.00 91.38 256 VAL A C 1
ATOM 2022 O O . VAL A 1 256 ? 3.405 -0.058 -12.940 1.00 91.38 256 VAL A O 1
ATOM 2025 N N . ASN A 1 257 ? 4.200 -0.818 -14.896 1.00 91.81 257 ASN A N 1
ATOM 2026 C CA . ASN A 1 257 ? 3.045 -1.671 -15.175 1.00 91.81 257 ASN A CA 1
ATOM 2027 C C . ASN A 1 257 ? 2.894 -2.773 -14.118 1.00 91.81 257 ASN A C 1
ATOM 2029 O O . ASN A 1 257 ? 1.789 -3.011 -13.643 1.00 91.81 257 ASN A O 1
ATOM 2033 N N . ALA A 1 258 ? 3.999 -3.385 -13.686 1.00 95.00 258 ALA A N 1
ATOM 2034 C CA . ALA A 1 258 ? 4.002 -4.360 -12.602 1.00 95.00 258 ALA A CA 1
ATOM 2035 C C . ALA A 1 258 ? 3.557 -3.748 -11.265 1.00 95.00 258 ALA A C 1
ATOM 2037 O O . ALA A 1 258 ? 2.704 -4.315 -10.584 1.00 95.00 258 ALA A O 1
ATOM 2038 N N . ALA A 1 259 ? 4.084 -2.577 -10.895 1.00 95.38 259 ALA A N 1
ATOM 2039 C CA . ALA A 1 259 ? 3.683 -1.871 -9.676 1.00 95.38 259 ALA A CA 1
ATOM 2040 C C . ALA A 1 259 ? 2.191 -1.500 -9.701 1.00 95.38 259 ALA A C 1
ATOM 2042 O O . ALA A 1 259 ? 1.486 -1.642 -8.697 1.00 95.38 259 ALA A O 1
ATOM 2043 N N . LEU A 1 260 ? 1.700 -1.070 -10.864 1.00 94.31 260 LEU A N 1
ATOM 2044 C CA . LEU A 1 260 ? 0.300 -0.730 -11.077 1.00 94.31 260 LEU A CA 1
ATOM 2045 C C . LEU A 1 260 ? -0.590 -1.968 -10.984 1.00 94.31 260 LEU A C 1
ATOM 2047 O O . LEU A 1 260 ? -1.587 -1.931 -10.269 1.00 94.31 260 LEU A O 1
ATOM 2051 N N . HIS A 1 261 ? -0.195 -3.074 -11.616 1.00 94.94 261 HIS A N 1
ATOM 2052 C CA . HIS A 1 261 ? -0.890 -4.354 -11.524 1.00 94.94 261 HIS A CA 1
ATOM 2053 C C . HIS A 1 261 ? -1.111 -4.757 -10.065 1.00 94.94 261 HIS A C 1
ATOM 2055 O O . HIS A 1 261 ? -2.252 -4.885 -9.632 1.00 94.94 261 HIS A O 1
ATOM 2061 N N . VAL A 1 262 ? -0.033 -4.846 -9.279 1.00 95.69 262 VAL A N 1
ATOM 2062 C CA . VAL A 1 262 ? -0.092 -5.240 -7.864 1.00 95.69 262 VAL A CA 1
ATOM 2063 C C . VAL A 1 262 ? -0.928 -4.266 -7.028 1.00 95.69 262 VAL A C 1
ATOM 2065 O O . VAL A 1 262 ? -1.668 -4.676 -6.127 1.00 95.69 262 VAL A O 1
ATOM 2068 N N . THR A 1 263 ? -0.865 -2.972 -7.349 1.00 95.44 263 THR A N 1
ATOM 2069 C CA . THR A 1 263 ? -1.701 -1.964 -6.690 1.00 95.44 263 THR A CA 1
ATOM 2070 C C . THR A 1 263 ? -3.189 -2.230 -6.940 1.00 95.44 263 THR A C 1
ATOM 2072 O O . THR A 1 263 ? -3.987 -2.218 -6.003 1.00 95.44 263 THR A O 1
ATOM 2075 N N . LEU A 1 264 ? -3.562 -2.516 -8.187 1.00 95.12 264 LEU A N 1
ATOM 2076 C CA . LEU A 1 264 ? -4.950 -2.727 -8.598 1.00 95.12 264 LEU A CA 1
ATOM 2077 C C . LEU A 1 264 ? -5.517 -4.076 -8.149 1.00 95.12 264 LEU A C 1
ATOM 2079 O O . LEU A 1 264 ? -6.674 -4.135 -7.741 1.00 95.12 264 LEU A O 1
ATOM 2083 N N . THR A 1 265 ? -4.735 -5.154 -8.227 1.00 94.81 265 THR A N 1
ATOM 2084 C CA . THR A 1 265 ? -5.228 -6.519 -7.984 1.00 94.81 265 THR A CA 1
ATOM 2085 C C . THR A 1 265 ? -5.118 -6.954 -6.531 1.00 94.81 265 THR A C 1
ATOM 2087 O O . THR A 1 265 ? -5.903 -7.793 -6.098 1.00 94.81 265 THR A O 1
ATOM 2090 N N . SER A 1 266 ? -4.179 -6.387 -5.770 1.00 94.06 266 SER A N 1
ATOM 2091 C CA . SER A 1 266 ? -3.884 -6.854 -4.409 1.00 94.06 266 SER A CA 1
ATOM 2092 C C . SER A 1 266 ? -4.042 -5.759 -3.365 1.00 94.06 266 SER A C 1
ATOM 2094 O O . SER A 1 266 ? -4.740 -5.953 -2.367 1.00 94.06 266 SER A O 1
ATOM 2096 N N . PHE A 1 267 ? -3.426 -4.592 -3.573 1.00 95.31 267 PHE A N 1
ATOM 2097 C CA . PHE A 1 267 ? -3.462 -3.521 -2.576 1.00 95.31 267 PHE A CA 1
ATOM 2098 C C . PHE A 1 267 ? -4.865 -2.924 -2.419 1.00 95.31 267 PHE A C 1
ATOM 2100 O O . PHE A 1 267 ? -5.397 -2.927 -1.310 1.00 95.31 267 PHE A O 1
ATOM 2107 N N . LEU A 1 268 ? -5.479 -2.442 -3.507 1.00 95.44 268 LEU A N 1
ATOM 2108 C CA . LEU A 1 268 ? -6.776 -1.762 -3.449 1.00 95.44 268 LEU A CA 1
ATOM 2109 C C . LEU A 1 268 ? -7.916 -2.661 -2.947 1.00 95.44 268 LEU A C 1
ATOM 2111 O O . LEU A 1 268 ? -8.637 -2.218 -2.051 1.00 95.44 268 LEU A O 1
ATOM 2115 N N . PRO A 1 269 ? -8.081 -3.914 -3.416 1.00 94.88 269 PRO A N 1
ATOM 2116 C CA . PRO A 1 269 ? -9.142 -4.782 -2.909 1.00 94.88 269 PRO A CA 1
ATOM 2117 C C . PRO A 1 269 ? -8.996 -5.059 -1.413 1.00 94.88 269 PRO A C 1
ATOM 2119 O O . PRO A 1 269 ? -9.964 -4.979 -0.659 1.00 94.88 269 PRO A O 1
ATOM 2122 N N . SER A 1 270 ? -7.770 -5.317 -0.957 1.00 94.25 270 SER A N 1
ATOM 2123 C CA . SER A 1 270 ? -7.504 -5.574 0.457 1.00 94.25 270 SER A CA 1
ATOM 2124 C C . SER A 1 270 ? -7.623 -4.302 1.314 1.00 94.25 270 SER A C 1
ATOM 2126 O O . SER A 1 270 ? -8.092 -4.375 2.451 1.00 94.25 270 SER A O 1
ATOM 2128 N N . LEU A 1 271 ? -7.284 -3.123 0.776 1.00 95.38 271 LEU A N 1
ATOM 2129 C CA . LEU A 1 271 ? -7.578 -1.836 1.410 1.00 95.38 271 LEU A CA 1
ATOM 2130 C C . LEU A 1 271 ? -9.090 -1.668 1.592 1.00 95.38 271 LEU A C 1
ATOM 2132 O O . LEU A 1 271 ? -9.535 -1.463 2.713 1.00 95.38 271 LEU A O 1
ATOM 2136 N N . VAL A 1 272 ? -9.889 -1.828 0.536 1.00 95.19 272 VAL A N 1
ATOM 2137 C CA . VAL A 1 272 ? -11.356 -1.715 0.612 1.00 95.19 272 VAL A CA 1
ATOM 2138 C C . VAL A 1 272 ? -11.945 -2.717 1.603 1.00 95.19 272 VAL A C 1
ATOM 2140 O O . VAL A 1 272 ? -12.800 -2.349 2.402 1.00 95.19 272 VAL A O 1
ATOM 2143 N N . GLN A 1 273 ? -11.452 -3.956 1.625 1.00 95.19 273 GLN A N 1
ATOM 2144 C CA . GLN A 1 273 ? -11.850 -4.946 2.628 1.00 95.19 273 GLN A CA 1
ATOM 2145 C C . GLN A 1 273 ? -11.566 -4.457 4.059 1.00 95.19 273 GLN A C 1
ATOM 2147 O O . GLN A 1 273 ? -12.424 -4.581 4.931 1.00 95.19 273 GLN A O 1
ATOM 2152 N N . THR A 1 274 ? -10.389 -3.868 4.289 1.00 95.88 274 THR A N 1
ATOM 2153 C CA . THR A 1 274 ? -9.988 -3.280 5.580 1.00 95.88 274 THR A CA 1
ATOM 2154 C C . THR A 1 274 ? -10.907 -2.128 5.974 1.00 95.88 274 THR A C 1
ATOM 2156 O O . THR A 1 274 ? -11.442 -2.118 7.080 1.00 95.88 274 THR A O 1
ATOM 2159 N N . LEU A 1 275 ? -11.130 -1.180 5.062 1.00 95.62 275 LEU A N 1
ATOM 2160 C CA . LEU A 1 275 ? -11.970 -0.005 5.295 1.00 95.62 275 LEU A CA 1
ATOM 2161 C C . LEU A 1 275 ? -13.424 -0.407 5.574 1.00 95.62 275 LEU A C 1
ATOM 2163 O O . LEU A 1 275 ? -14.038 0.102 6.509 1.00 95.62 275 LEU A O 1
ATOM 2167 N N . ASN A 1 276 ? -13.948 -1.389 4.837 1.00 95.00 276 ASN A N 1
ATOM 2168 C CA . ASN A 1 276 ? -15.273 -1.947 5.086 1.00 95.00 276 ASN A CA 1
ATOM 2169 C C . ASN A 1 276 ? -15.360 -2.606 6.462 1.00 95.00 276 ASN A C 1
ATOM 2171 O O . ASN A 1 276 ? -16.337 -2.382 7.171 1.00 95.00 276 ASN A O 1
ATOM 2175 N N . ALA A 1 277 ? -14.359 -3.382 6.874 1.00 94.75 277 ALA A N 1
ATOM 2176 C CA . ALA A 1 277 ? -14.367 -3.993 8.198 1.00 94.75 277 ALA A CA 1
ATOM 2177 C C . ALA A 1 277 ? -14.322 -2.948 9.324 1.00 94.75 277 ALA A C 1
ATOM 2179 O O . ALA A 1 277 ? -15.064 -3.076 10.293 1.00 94.75 277 ALA A O 1
ATOM 2180 N N . LEU A 1 278 ? -13.523 -1.885 9.173 1.00 95.25 278 LEU A N 1
ATOM 2181 C CA . LEU A 1 278 ? -13.505 -0.757 10.113 1.00 95.25 278 LEU A CA 1
ATOM 2182 C C . LEU A 1 278 ? -14.868 -0.059 10.190 1.00 95.25 278 LEU A C 1
ATOM 2184 O O . LEU A 1 278 ? -15.328 0.270 11.280 1.00 95.25 278 LEU A O 1
ATOM 2188 N N . HIS A 1 279 ? -15.516 0.141 9.041 1.00 94.88 279 HIS A N 1
ATOM 2189 C CA . HIS A 1 279 ? -16.813 0.806 8.956 1.00 94.88 279 HIS A CA 1
ATOM 2190 C C . HIS A 1 279 ? -17.949 -0.018 9.586 1.00 94.88 279 HIS A C 1
ATOM 2192 O O . HIS A 1 279 ? -18.828 0.538 10.243 1.00 94.88 279 HIS A O 1
ATOM 2198 N N . HIS A 1 280 ? -17.927 -1.343 9.410 1.00 95.25 280 HIS A N 1
ATOM 2199 C CA . HIS A 1 280 ? -18.977 -2.240 9.904 1.00 95.25 280 HIS A CA 1
ATOM 2200 C C . HIS A 1 280 ? -18.750 -2.722 11.347 1.00 95.25 280 HIS A C 1
ATOM 2202 O O . HIS A 1 280 ? -19.698 -3.184 11.986 1.00 95.25 280 HIS A O 1
ATOM 2208 N N . ASP A 1 281 ? -17.535 -2.619 11.893 1.00 96.50 281 ASP A N 1
ATOM 2209 C CA . ASP A 1 281 ? -17.276 -2.968 13.291 1.00 96.50 281 ASP A CA 1
ATOM 2210 C C . ASP A 1 281 ? -17.824 -1.880 14.229 1.00 96.50 281 ASP A C 1
ATOM 2212 O O . ASP A 1 281 ? -17.328 -0.751 14.291 1.00 96.50 281 ASP A O 1
ATOM 2216 N N . VAL A 1 282 ? -18.853 -2.243 15.001 1.00 96.06 282 VAL A N 1
ATOM 2217 C CA . VAL A 1 282 ? -19.560 -1.350 15.936 1.00 96.06 282 VAL A CA 1
ATOM 2218 C C . VAL A 1 282 ? -18.617 -0.691 16.944 1.00 96.06 282 VAL A C 1
ATOM 2220 O O . VAL A 1 282 ? -18.858 0.446 17.348 1.00 96.06 282 VAL A O 1
ATOM 2223 N N . ASN A 1 283 ? -17.533 -1.368 17.325 1.00 96.31 283 ASN A N 1
ATOM 2224 C CA . ASN A 1 283 ? -16.576 -0.833 18.287 1.00 96.31 283 ASN A CA 1
ATOM 2225 C C . ASN A 1 283 ? -15.570 0.122 17.639 1.00 96.31 283 ASN A C 1
ATOM 2227 O O . ASN A 1 283 ? -14.936 0.889 18.353 1.00 96.31 283 ASN A O 1
ATOM 2231 N N . LEU A 1 284 ? -15.380 0.071 16.316 1.00 95.44 284 LEU A N 1
ATOM 2232 C CA . LEU A 1 284 ? -14.357 0.854 15.615 1.00 95.44 284 LEU A CA 1
ATOM 2233 C C . LEU A 1 284 ? -14.927 2.086 14.917 1.00 95.44 284 LEU A C 1
ATOM 2235 O O . LEU A 1 284 ? -14.234 3.095 14.832 1.00 95.44 284 LEU A O 1
ATOM 2239 N N . ARG A 1 285 ? -16.192 2.048 14.483 1.00 94.00 285 ARG A N 1
ATOM 2240 C CA . ARG A 1 285 ? -16.826 3.126 13.698 1.00 94.00 285 ARG A CA 1
ATOM 2241 C C . ARG A 1 285 ? -16.840 4.512 14.364 1.00 94.00 285 ARG A C 1
ATOM 2243 O O . ARG A 1 285 ? -17.088 5.503 13.690 1.00 94.00 285 ARG A O 1
ATOM 2250 N N . HIS A 1 286 ? -16.642 4.579 15.681 1.00 92.50 286 HIS A N 1
ATOM 2251 C CA . HIS A 1 286 ? -16.630 5.825 16.458 1.00 92.50 286 HIS A CA 1
ATOM 2252 C C . HIS A 1 286 ? -15.222 6.276 16.869 1.00 92.50 286 HIS A C 1
ATOM 2254 O O . HIS A 1 286 ? -15.088 7.274 17.570 1.00 92.50 286 HIS A O 1
ATOM 2260 N N . LYS A 1 287 ? -14.180 5.538 16.476 1.00 93.81 287 LYS A N 1
ATOM 2261 C CA . LYS A 1 287 ? -12.799 5.820 16.872 1.00 93.81 287 LYS A CA 1
ATOM 2262 C C . LYS A 1 287 ? -12.124 6.759 15.891 1.00 93.81 287 LYS A C 1
ATOM 2264 O O . LYS A 1 287 ? -12.438 6.755 14.701 1.00 93.81 287 LYS A O 1
ATOM 2269 N N . LEU A 1 288 ? -11.144 7.516 16.383 1.00 94.12 288 LEU A N 1
ATOM 2270 C CA . LEU A 1 288 ? -10.265 8.282 15.513 1.00 94.12 288 LEU A CA 1
ATOM 2271 C C . LEU A 1 288 ? -9.340 7.311 14.778 1.00 94.12 288 LEU A C 1
ATOM 2273 O O . LEU A 1 288 ? -8.475 6.676 15.383 1.00 94.12 288 LEU A O 1
ATOM 2277 N N . VAL A 1 289 ? -9.532 7.200 13.468 1.00 95.62 289 VAL A N 1
ATOM 2278 C CA . VAL A 1 289 ? -8.672 6.407 12.593 1.00 95.62 289 VAL A CA 1
ATOM 2279 C C . VAL A 1 289 ? -7.846 7.356 11.738 1.00 95.62 289 VAL A C 1
ATOM 2281 O O . VAL A 1 289 ? -8.383 8.200 11.016 1.00 95.62 289 VAL A O 1
ATOM 2284 N N . ILE A 1 290 ? -6.532 7.191 11.817 1.00 95.31 290 ILE A N 1
ATOM 2285 C CA . ILE A 1 290 ? -5.549 7.939 11.046 1.00 95.31 290 ILE A CA 1
ATOM 2286 C C . ILE A 1 290 ? -4.820 6.950 10.148 1.00 95.31 290 ILE A C 1
ATOM 2288 O O . ILE A 1 290 ? -4.295 5.935 10.606 1.00 95.31 290 ILE A O 1
ATOM 2292 N N . TRP A 1 291 ? -4.771 7.255 8.860 1.00 95.75 291 TRP A N 1
ATOM 2293 C CA . TRP A 1 291 ? -3.942 6.544 7.908 1.00 95.75 291 TRP A CA 1
ATOM 2294 C C . TRP A 1 291 ? -2.636 7.294 7.699 1.00 95.75 291 TRP A C 1
ATOM 2296 O O . TRP A 1 291 ? -2.628 8.445 7.264 1.00 95.75 291 TRP A O 1
ATOM 2306 N N . HIS A 1 292 ? -1.534 6.619 7.970 1.00 92.25 292 HIS A N 1
ATOM 2307 C CA . HIS A 1 292 ? -0.194 7.136 7.793 1.00 92.25 292 HIS A CA 1
ATOM 2308 C C . HIS A 1 292 ? 0.355 6.786 6.410 1.00 92.25 292 HIS A C 1
ATOM 2310 O O . HIS A 1 292 ? 0.200 5.662 5.926 1.00 92.25 292 HIS A O 1
ATOM 2316 N N . ASP A 1 293 ? 1.025 7.752 5.793 1.00 89.06 293 ASP A N 1
ATOM 2317 C CA . ASP A 1 293 ? 1.687 7.607 4.501 1.00 89.06 293 ASP A CA 1
ATOM 2318 C C . ASP A 1 293 ? 2.797 6.515 4.531 1.00 89.06 293 ASP A C 1
ATOM 2320 O O . ASP A 1 293 ? 3.357 6.172 5.582 1.00 89.06 293 ASP A O 1
ATOM 2324 N N . SER A 1 294 ? 3.100 5.925 3.375 1.00 89.50 294 SER A N 1
ATOM 2325 C CA . SER A 1 294 ? 4.208 4.985 3.185 1.00 89.50 294 SER A CA 1
ATOM 2326 C C . SER A 1 294 ? 5.510 5.713 2.852 1.00 89.50 294 SER A C 1
ATOM 2328 O O . SER A 1 294 ? 5.540 6.671 2.083 1.00 89.50 294 SER A O 1
ATOM 2330 N N . HIS A 1 295 ? 6.630 5.226 3.385 1.00 87.06 295 HIS A N 1
ATOM 2331 C CA . HIS A 1 295 ? 7.933 5.839 3.133 1.00 87.06 295 HIS A CA 1
ATOM 2332 C C . HIS A 1 295 ? 8.504 5.436 1.775 1.00 87.06 295 HIS A C 1
ATOM 2334 O O . HIS A 1 295 ? 8.559 4.256 1.437 1.00 87.06 295 HIS A O 1
ATOM 2340 N N . PHE A 1 296 ? 9.049 6.404 1.041 1.00 86.69 296 PHE A N 1
ATOM 2341 C CA . PHE A 1 296 ? 9.905 6.120 -0.106 1.00 86.69 296 PHE A CA 1
ATOM 2342 C C . PHE A 1 296 ? 11.246 5.542 0.350 1.00 86.69 296 PHE A C 1
ATOM 2344 O O . PHE A 1 296 ? 11.885 6.039 1.284 1.00 86.69 296 PHE A O 1
ATOM 2351 N N . MET A 1 297 ? 11.731 4.532 -0.366 1.00 85.94 297 MET A N 1
ATOM 2352 C CA . MET A 1 297 ? 13.094 4.053 -0.194 1.00 85.94 297 MET A CA 1
ATOM 2353 C C . MET A 1 297 ? 14.058 5.127 -0.704 1.00 85.94 297 MET A C 1
ATOM 2355 O O . MET A 1 297 ? 14.055 5.481 -1.885 1.00 85.94 297 MET A O 1
ATOM 2359 N N . HIS A 1 298 ? 14.901 5.642 0.188 1.00 79.12 298 HIS A N 1
ATOM 2360 C CA . HIS A 1 298 ? 15.896 6.663 -0.135 1.00 79.12 298 HIS A CA 1
ATOM 2361 C C . HIS A 1 298 ? 17.124 6.025 -0.776 1.00 79.12 298 HIS A C 1
ATOM 2363 O O . HIS A 1 298 ? 17.548 4.937 -0.385 1.00 79.12 298 HIS A O 1
ATOM 2369 N N . GLN A 1 299 ? 17.702 6.657 -1.807 1.00 65.62 299 GLN A N 1
ATOM 2370 C CA . GLN A 1 299 ? 19.039 6.283 -2.294 1.00 65.62 299 GLN A CA 1
ATOM 2371 C C . GLN A 1 299 ? 20.026 6.490 -1.163 1.00 65.62 299 GLN A C 1
ATOM 2373 O O . GLN A 1 299 ? 20.174 7.611 -0.685 1.00 65.62 299 GLN A O 1
ATOM 2378 N N . SER A 1 300 ? 20.648 5.388 -0.734 1.00 61.69 300 SER A N 1
ATOM 2379 C CA . SER A 1 300 ? 21.827 5.405 0.118 1.00 61.69 300 SER A CA 1
ATOM 2380 C C . SER A 1 300 ? 22.953 6.038 -0.693 1.00 61.69 300 SER A C 1
ATOM 2382 O O . SER A 1 300 ? 23.811 5.355 -1.239 1.00 61.69 300 SER A O 1
ATOM 2384 N N . HIS A 1 301 ? 22.886 7.357 -0.867 1.00 56.66 301 HIS A N 1
ATOM 2385 C CA . HIS A 1 301 ? 23.982 8.126 -1.421 1.00 56.66 301 HIS A CA 1
ATOM 2386 C C . HIS A 1 301 ? 25.042 8.180 -0.337 1.00 56.66 301 HIS A C 1
ATOM 2388 O O . HIS A 1 301 ? 24.835 8.795 0.708 1.00 56.66 301 HIS A O 1
ATOM 2394 N N . SER A 1 302 ? 26.156 7.502 -0.590 1.00 57.09 302 SER A N 1
ATOM 2395 C CA . SER A 1 302 ? 27.360 7.607 0.221 1.00 57.09 302 SER A CA 1
ATOM 2396 C C . SER A 1 302 ? 27.735 9.087 0.395 1.00 57.09 302 SER A C 1
ATOM 2398 O O . SER A 1 302 ? 28.004 9.797 -0.577 1.00 57.09 302 SER A O 1
ATOM 2400 N N . ASP A 1 303 ? 27.708 9.540 1.646 1.00 52.94 303 ASP A N 1
ATOM 2401 C CA . ASP A 1 303 ? 28.390 10.693 2.252 1.00 52.94 303 ASP A CA 1
ATOM 2402 C C . ASP A 1 303 ? 28.194 12.119 1.727 1.00 52.94 303 ASP A C 1
ATOM 2404 O O . ASP A 1 303 ? 28.576 13.074 2.409 1.00 52.94 303 ASP A O 1
ATOM 2408 N N . LYS A 1 304 ? 27.527 12.351 0.598 1.00 60.94 304 LYS A N 1
ATOM 2409 C CA . LYS A 1 304 ? 27.223 13.726 0.172 1.00 60.94 304 LYS A CA 1
ATOM 2410 C C . LYS A 1 304 ? 25.815 14.093 0.601 1.00 60.94 304 LYS A C 1
ATOM 2412 O O . LYS A 1 304 ? 24.876 13.894 -0.161 1.00 60.94 304 LYS A O 1
ATOM 2417 N N . LYS A 1 305 ? 25.697 14.624 1.831 1.00 54.69 305 LYS A N 1
ATOM 2418 C CA . LYS A 1 305 ? 24.462 15.163 2.436 1.00 54.69 305 LYS A CA 1
ATOM 2419 C C . LYS A 1 305 ? 23.574 15.792 1.352 1.00 54.69 305 LYS A C 1
ATOM 2421 O O . LYS A 1 305 ? 23.893 16.894 0.888 1.00 54.69 305 LYS A O 1
ATOM 2426 N N . PRO A 1 306 ? 22.496 15.121 0.916 1.00 51.72 306 PRO A N 1
ATOM 2427 C CA . PRO A 1 306 ? 21.607 15.704 -0.065 1.00 51.72 306 PRO A CA 1
ATOM 2428 C C . PRO A 1 306 ? 21.005 16.947 0.581 1.00 51.72 306 PRO A C 1
ATOM 2430 O O . PRO A 1 306 ? 20.416 16.879 1.660 1.00 51.72 306 PRO A O 1
ATOM 2433 N N . ARG A 1 307 ? 21.202 18.112 -0.046 1.00 52.97 307 ARG A N 1
ATOM 2434 C CA . ARG A 1 307 ? 20.469 19.319 0.336 1.00 52.97 307 ARG A CA 1
ATOM 2435 C C . ARG A 1 307 ? 18.996 18.961 0.205 1.00 52.97 307 ARG A C 1
ATOM 2437 O O . ARG A 1 307 ? 18.544 18.720 -0.911 1.00 52.97 307 ARG A O 1
ATOM 2444 N N . LEU A 1 308 ? 18.309 18.878 1.345 1.00 50.41 308 LEU A N 1
ATOM 2445 C CA . LEU A 1 308 ? 16.886 18.587 1.503 1.00 50.41 308 LEU A CA 1
ATOM 2446 C C . LEU A 1 308 ? 16.066 19.666 0.773 1.00 50.41 308 LEU A C 1
ATOM 2448 O O . LEU A 1 308 ? 15.473 20.559 1.371 1.00 50.41 308 LEU A O 1
ATOM 2452 N N . ARG A 1 309 ? 16.068 19.650 -0.559 1.00 53.69 309 ARG A N 1
ATOM 2453 C CA . ARG A 1 309 ? 15.016 20.305 -1.316 1.00 53.69 309 ARG A CA 1
ATOM 2454 C C . ARG A 1 309 ? 13.814 19.402 -1.125 1.00 53.69 309 ARG A C 1
ATOM 2456 O O . ARG A 1 309 ? 13.873 18.228 -1.473 1.00 53.69 309 ARG A O 1
ATOM 2463 N N . ARG A 1 310 ? 12.779 19.932 -0.471 1.00 51.59 310 ARG A N 1
ATOM 2464 C CA . ARG A 1 310 ? 11.474 19.285 -0.334 1.00 51.59 310 ARG A CA 1
ATOM 2465 C C . ARG A 1 310 ? 10.992 18.948 -1.745 1.00 51.59 310 ARG A C 1
ATOM 2467 O O . ARG A 1 310 ? 10.461 19.812 -2.437 1.00 51.59 310 ARG A O 1
ATOM 2474 N N . HIS A 1 311 ? 11.278 17.735 -2.207 1.00 47.59 311 HIS A N 1
ATOM 2475 C CA . HIS A 1 311 ? 10.832 17.229 -3.497 1.00 47.59 311 HIS A CA 1
ATOM 2476 C C . HIS A 1 311 ? 9.336 16.954 -3.362 1.00 47.59 311 HIS A C 1
ATOM 2478 O O . HIS A 1 311 ? 8.911 15.846 -3.061 1.00 47.59 311 HIS A O 1
ATOM 2484 N N . HIS A 1 312 ? 8.546 18.020 -3.484 1.00 48.97 312 HIS A N 1
ATOM 2485 C CA . HIS A 1 312 ? 7.100 17.998 -3.289 1.00 48.97 312 HIS A CA 1
ATOM 2486 C C . HIS A 1 312 ? 6.343 17.312 -4.426 1.00 48.97 312 HIS A C 1
ATOM 2488 O O . HIS A 1 312 ? 5.146 17.075 -4.286 1.00 48.97 312 HIS A O 1
ATOM 2494 N N . PHE A 1 313 ? 7.004 16.964 -5.529 1.00 53.00 313 PHE A N 1
ATOM 2495 C CA . PHE A 1 313 ? 6.317 16.406 -6.679 1.00 53.00 313 PHE A CA 1
ATOM 2496 C C . PHE A 1 313 ? 6.968 15.126 -7.157 1.00 53.00 313 PHE A C 1
ATOM 2498 O O . PHE A 1 313 ? 8.148 15.047 -7.477 1.00 53.00 313 PHE A O 1
ATOM 2505 N N . LEU A 1 314 ? 6.125 14.105 -7.225 1.00 52.75 314 LEU A N 1
ATOM 2506 C CA . LEU A 1 314 ? 6.484 12.782 -7.678 1.00 52.75 314 LEU A CA 1
ATOM 2507 C C . LEU A 1 314 ? 6.804 12.712 -9.181 1.00 52.75 314 LEU A C 1
ATOM 2509 O O . LEU A 1 314 ? 7.456 11.766 -9.623 1.00 52.75 314 LEU A O 1
ATOM 2513 N N . GLY A 1 315 ? 6.428 13.751 -9.935 1.00 56.53 315 GLY A N 1
ATOM 2514 C CA . GLY A 1 315 ? 6.989 13.986 -11.261 1.00 56.53 315 GLY A CA 1
ATOM 2515 C C . GLY A 1 315 ? 8.517 13.935 -11.214 1.00 56.53 315 GLY A C 1
ATOM 2516 O O . GLY A 1 315 ? 9.126 13.194 -11.966 1.00 56.53 315 GLY A O 1
ATOM 2517 N N . ASP A 1 316 ? 9.154 14.553 -10.223 1.00 56.88 316 ASP A N 1
ATO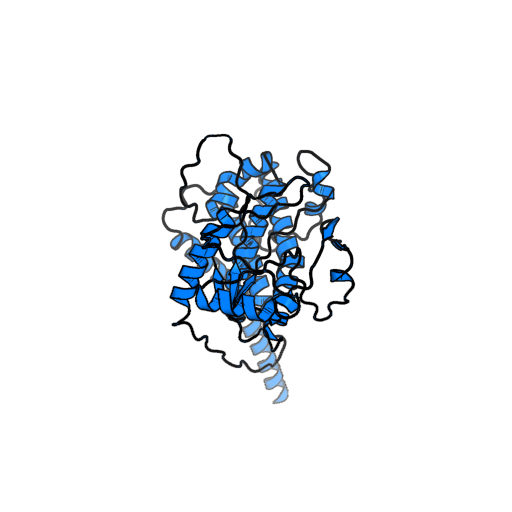M 2518 C CA . ASP A 1 316 ? 10.617 14.561 -10.158 1.00 56.88 316 ASP A CA 1
ATOM 2519 C C . ASP A 1 316 ? 11.211 13.182 -9.819 1.00 56.88 316 ASP A C 1
ATOM 2521 O O . ASP A 1 316 ? 12.310 12.843 -10.261 1.00 56.88 316 ASP A O 1
ATOM 2525 N N . TYR A 1 317 ? 10.498 12.360 -9.040 1.00 57.88 317 TYR A N 1
ATOM 2526 C CA . TYR A 1 317 ? 11.041 11.093 -8.536 1.00 57.88 317 TYR A CA 1
ATOM 2527 C C . TYR A 1 317 ? 10.865 9.931 -9.515 1.00 57.88 317 TYR A C 1
ATOM 2529 O O . TYR A 1 317 ? 11.820 9.192 -9.754 1.00 57.88 317 TYR A O 1
ATOM 2537 N N . LEU A 1 318 ? 9.673 9.774 -10.105 1.00 58.75 318 LEU A N 1
ATOM 2538 C CA . LEU A 1 318 ? 9.452 8.741 -11.124 1.00 58.75 318 LEU A CA 1
ATOM 2539 C C . LEU A 1 318 ? 10.063 9.116 -12.474 1.00 58.75 318 LEU A C 1
ATOM 2541 O O . LEU A 1 318 ? 10.422 8.213 -13.228 1.00 58.75 318 LEU A O 1
ATOM 2545 N N . LEU A 1 319 ? 10.195 10.411 -12.775 1.00 56.56 319 LEU A N 1
ATOM 2546 C CA . LEU A 1 319 ? 10.479 10.866 -14.134 1.00 56.56 319 LEU A CA 1
ATOM 2547 C C . LEU A 1 319 ? 11.890 11.452 -14.282 1.00 56.56 319 LEU A C 1
ATOM 2549 O O . LEU A 1 319 ? 12.614 11.046 -15.178 1.00 56.56 319 LEU A O 1
ATO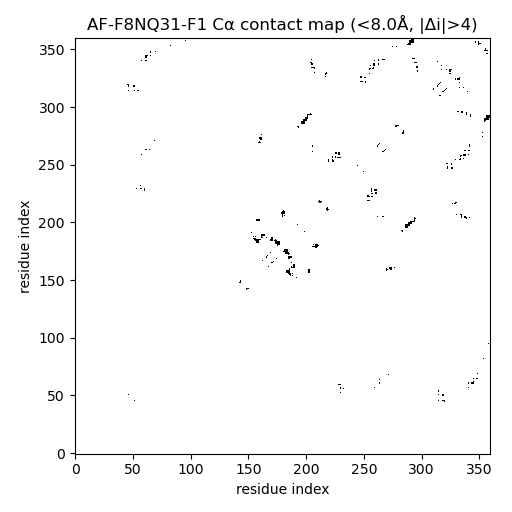M 2553 N N . PHE A 1 320 ? 12.371 12.278 -13.346 1.00 53.25 320 PHE A N 1
ATOM 2554 C CA . PHE A 1 320 ? 13.693 12.916 -13.490 1.00 53.25 320 PHE A CA 1
ATOM 2555 C C . PHE A 1 320 ? 14.879 11.997 -13.154 1.00 53.25 320 PHE A C 1
ATOM 2557 O O . PHE A 1 320 ? 15.983 12.174 -13.669 1.00 53.25 320 PHE A O 1
ATOM 2564 N N . ARG A 1 321 ? 14.687 11.015 -12.260 1.00 55.97 321 ARG A N 1
ATOM 2565 C CA . ARG A 1 321 ? 15.734 10.048 -11.871 1.00 55.97 321 ARG A CA 1
ATOM 2566 C C . ARG A 1 321 ? 15.421 8.599 -12.220 1.00 55.97 321 ARG A C 1
ATOM 2568 O O . ARG A 1 321 ? 16.299 7.761 -12.025 1.00 55.97 321 ARG A O 1
ATOM 2575 N N . GLY A 1 322 ? 14.236 8.290 -12.749 1.00 55.53 322 GLY A N 1
ATOM 2576 C CA . GLY A 1 322 ? 13.805 6.911 -13.002 1.00 55.53 322 GLY A CA 1
ATOM 2577 C C . GLY A 1 322 ? 14.832 6.104 -13.802 1.00 55.53 322 GLY A C 1
ATOM 2578 O O . GLY A 1 322 ? 15.193 5.001 -13.407 1.00 55.53 322 GLY A O 1
ATOM 2579 N N . HIS A 1 323 ? 15.409 6.691 -14.851 1.00 57.47 323 HIS A N 1
ATOM 2580 C CA . HIS A 1 323 ? 16.400 6.016 -15.698 1.00 57.47 323 HIS A CA 1
ATOM 2581 C C . HIS A 1 323 ? 17.723 5.678 -15.001 1.00 57.47 323 HIS A C 1
ATOM 2583 O O . HIS A 1 323 ? 18.324 4.649 -15.310 1.00 57.47 323 HIS A O 1
ATOM 2589 N N . LEU A 1 324 ? 18.170 6.512 -14.058 1.00 56.59 324 LEU A N 1
ATOM 2590 C CA . LEU A 1 324 ? 19.361 6.239 -13.249 1.00 56.59 324 LEU A CA 1
ATOM 2591 C C . LEU A 1 324 ? 19.034 5.254 -12.120 1.00 56.59 324 LEU A C 1
ATOM 2593 O O . LEU A 1 324 ? 19.803 4.335 -11.866 1.00 56.59 324 LEU A O 1
ATOM 2597 N N . GLN A 1 325 ? 17.859 5.390 -11.497 1.00 59.00 325 GLN A N 1
ATOM 2598 C CA . GLN A 1 325 ? 17.431 4.514 -10.405 1.00 59.00 325 GLN A CA 1
ATOM 2599 C C . GLN A 1 325 ? 17.176 3.079 -10.858 1.00 59.00 325 GLN A C 1
ATOM 2601 O O . GLN A 1 325 ? 17.510 2.165 -10.121 1.00 59.00 325 GLN A O 1
ATOM 2606 N N . ILE A 1 326 ? 16.615 2.861 -12.048 1.00 61.44 326 ILE A N 1
ATOM 2607 C CA . ILE A 1 326 ? 16.335 1.508 -12.558 1.00 61.44 326 ILE A CA 1
ATOM 2608 C C . ILE A 1 326 ? 17.623 0.758 -12.881 1.00 61.44 326 ILE A C 1
ATOM 2610 O O . ILE A 1 326 ? 17.701 -0.444 -12.641 1.00 61.44 326 ILE A O 1
ATOM 2614 N N . ALA A 1 327 ? 18.625 1.462 -13.415 1.00 64.69 327 ALA A N 1
ATOM 2615 C CA . ALA A 1 327 ? 19.929 0.870 -13.687 1.00 64.69 327 ALA A CA 1
ATOM 2616 C C . ALA A 1 327 ? 20.658 0.465 -12.395 1.00 64.69 327 ALA A C 1
ATOM 2618 O O . ALA A 1 327 ? 21.414 -0.501 -12.408 1.00 64.69 327 ALA A O 1
ATOM 2619 N N . GLU A 1 328 ? 20.430 1.192 -11.297 1.00 78.50 328 GLU A N 1
ATOM 2620 C CA . GLU A 1 328 ? 21.059 0.928 -9.999 1.00 78.50 328 GLU A CA 1
ATOM 2621 C C . GLU A 1 328 ? 20.280 -0.092 -9.148 1.00 78.50 328 GLU A C 1
ATOM 2623 O O . GLU A 1 328 ? 20.893 -0.970 -8.547 1.00 78.50 328 GLU A O 1
ATOM 2628 N N . ASP A 1 329 ? 18.948 0.022 -9.067 1.00 89.25 329 ASP A N 1
ATOM 2629 C CA . ASP A 1 329 ? 18.089 -0.790 -8.194 1.00 89.25 329 ASP A CA 1
ATOM 2630 C C . ASP A 1 329 ? 16.617 -0.825 -8.689 1.00 89.25 329 ASP A C 1
ATOM 2632 O O . ASP A 1 329 ? 15.799 0.046 -8.346 1.00 89.25 329 ASP A O 1
ATOM 2636 N N . PRO A 1 330 ? 16.229 -1.840 -9.484 1.00 91.75 330 PRO A N 1
ATOM 2637 C CA . PRO A 1 330 ? 14.876 -1.949 -10.025 1.00 91.75 330 PRO A CA 1
ATOM 2638 C C . PRO A 1 330 ? 13.814 -2.265 -8.961 1.00 91.75 330 PRO A C 1
ATOM 2640 O O . PRO A 1 330 ? 12.666 -1.843 -9.111 1.00 91.75 330 PRO A O 1
ATOM 2643 N N . TRP A 1 331 ? 14.163 -2.958 -7.870 1.00 94.12 331 TRP A N 1
ATOM 2644 C CA . TRP A 1 331 ? 13.216 -3.277 -6.790 1.00 94.12 331 TRP A CA 1
ATOM 2645 C C . TRP A 1 331 ? 12.775 -2.036 -6.051 1.00 94.12 331 TRP A C 1
ATOM 2647 O O . TRP A 1 331 ? 11.604 -1.872 -5.716 1.00 94.12 331 TRP A O 1
ATOM 2657 N N . LYS A 1 332 ? 13.715 -1.134 -5.828 1.00 91.12 332 LYS A N 1
ATOM 2658 C CA . LYS A 1 332 ? 13.432 0.149 -5.226 1.00 91.12 332 LYS A CA 1
ATOM 2659 C C . LYS A 1 332 ? 12.595 1.051 -6.112 1.00 91.12 332 LYS A C 1
ATOM 2661 O O . LYS A 1 332 ? 11.692 1.720 -5.609 1.00 91.12 332 LYS A O 1
ATOM 2666 N N . PHE A 1 333 ? 12.878 1.075 -7.413 1.00 90.75 333 PHE A N 1
ATOM 2667 C CA . PHE A 1 333 ? 12.030 1.791 -8.359 1.00 90.75 333 PHE A CA 1
ATOM 2668 C C . PH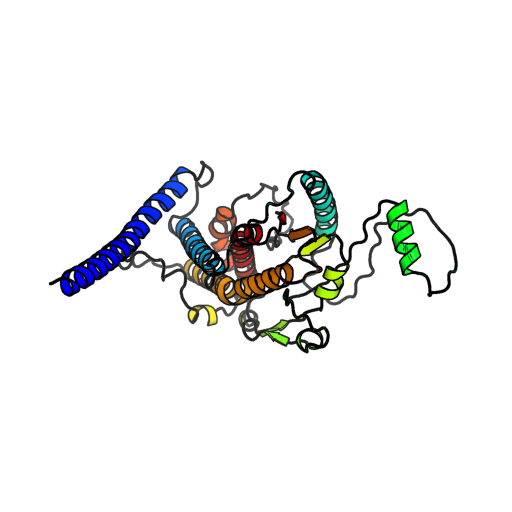E A 1 333 ? 10.599 1.232 -8.322 1.00 90.75 333 PHE A C 1
ATOM 2670 O O . PHE A 1 333 ? 9.649 1.993 -8.147 1.00 90.75 333 PHE A O 1
ATOM 2677 N N . TYR A 1 334 ? 10.450 -0.094 -8.380 1.00 93.69 334 TYR A N 1
ATOM 2678 C CA . TYR A 1 334 ? 9.167 -0.789 -8.248 1.00 93.69 334 TYR A CA 1
ATOM 2679 C C . TYR A 1 334 ? 8.448 -0.467 -6.925 1.00 93.69 334 TYR A C 1
ATOM 2681 O O . TYR A 1 334 ? 7.259 -0.145 -6.923 1.00 93.69 334 TYR A O 1
ATOM 2689 N N . HIS A 1 335 ? 9.167 -0.483 -5.802 1.00 94.00 335 HIS A N 1
ATOM 2690 C CA . HIS A 1 335 ? 8.645 -0.110 -4.489 1.00 94.00 335 HIS A CA 1
ATOM 2691 C C . HIS A 1 335 ? 8.133 1.335 -4.479 1.00 94.00 335 HIS A C 1
ATOM 2693 O O . HIS A 1 335 ? 6.995 1.594 -4.101 1.00 94.00 335 HIS A O 1
ATOM 2699 N N . ASN A 1 336 ? 8.949 2.290 -4.924 1.00 91.94 336 ASN A N 1
ATOM 2700 C CA . ASN A 1 336 ? 8.595 3.709 -4.927 1.00 91.94 336 ASN A CA 1
ATOM 2701 C C . ASN A 1 336 ? 7.443 4.023 -5.896 1.00 91.94 336 ASN A C 1
ATOM 2703 O O . ASN A 1 336 ? 6.607 4.876 -5.597 1.00 91.94 336 ASN A O 1
ATOM 2707 N N . ALA A 1 337 ? 7.359 3.307 -7.021 1.00 92.25 337 ALA A N 1
ATOM 2708 C CA . ALA A 1 337 ? 6.215 3.377 -7.923 1.00 92.25 337 ALA A CA 1
ATOM 2709 C C . ALA A 1 337 ? 4.923 2.922 -7.230 1.00 92.25 337 ALA A C 1
ATOM 2711 O O . ALA A 1 337 ? 3.908 3.607 -7.339 1.00 92.25 337 ALA A O 1
ATOM 2712 N N . GLN A 1 338 ? 4.962 1.833 -6.456 1.00 94.88 338 GLN A N 1
ATOM 2713 C CA . GLN A 1 338 ? 3.816 1.420 -5.645 1.00 94.88 338 GLN A CA 1
ATOM 2714 C C . GLN A 1 338 ? 3.457 2.450 -4.570 1.00 94.88 338 GLN A C 1
ATOM 2716 O O . GLN A 1 338 ? 2.292 2.828 -4.509 1.00 94.88 338 GLN A O 1
ATOM 2721 N N . VAL A 1 339 ? 4.421 2.942 -3.772 1.00 93.31 339 VAL A N 1
ATOM 2722 C CA . VAL A 1 339 ? 4.171 3.977 -2.738 1.00 93.31 339 VAL A CA 1
ATOM 2723 C C . VAL A 1 339 ? 3.370 5.126 -3.336 1.00 93.31 339 VAL A C 1
ATOM 2725 O O . VAL A 1 339 ? 2.344 5.532 -2.797 1.00 93.31 339 VAL A O 1
ATOM 2728 N N . TYR A 1 340 ? 3.792 5.608 -4.505 1.00 91.25 340 TYR A N 1
ATOM 2729 C CA . TYR A 1 340 ? 3.079 6.674 -5.185 1.00 91.25 340 TYR A CA 1
ATOM 2730 C C . TYR A 1 340 ? 1.620 6.344 -5.484 1.00 91.25 340 TYR A C 1
ATOM 2732 O O . TYR A 1 340 ? 0.723 7.110 -5.127 1.00 91.25 340 TYR A O 1
ATOM 2740 N N . MET A 1 341 ? 1.400 5.235 -6.192 1.00 93.81 341 MET A N 1
ATOM 2741 C CA . MET A 1 341 ? 0.077 4.845 -6.667 1.00 93.81 341 MET A CA 1
ATOM 2742 C C . MET A 1 341 ? -0.863 4.599 -5.485 1.00 93.81 341 MET A C 1
ATOM 2744 O O . MET A 1 341 ? -2.015 5.030 -5.501 1.00 93.81 341 MET A O 1
ATOM 2748 N N . GLN A 1 342 ? -0.341 3.972 -4.431 1.00 94.75 342 GLN A N 1
ATOM 2749 C CA . GLN A 1 342 ? -1.051 3.705 -3.188 1.00 94.75 342 GLN A CA 1
ATOM 2750 C C . GLN A 1 342 ? -1.454 5.007 -2.501 1.00 94.75 342 GLN A C 1
ATOM 2752 O O . GLN A 1 342 ? -2.639 5.216 -2.260 1.00 94.75 342 GLN A O 1
ATOM 2757 N N . ASN A 1 343 ? -0.519 5.930 -2.272 1.00 93.19 343 ASN A N 1
ATOM 2758 C CA . ASN A 1 343 ? -0.812 7.220 -1.643 1.00 93.19 343 ASN A CA 1
ATOM 2759 C C . ASN A 1 343 ? -1.829 8.040 -2.437 1.00 93.19 343 A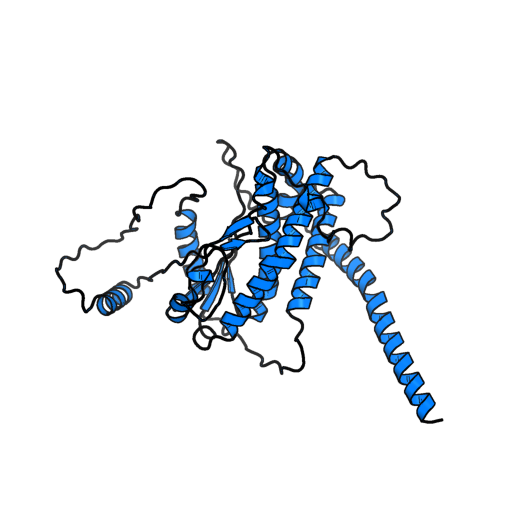SN A C 1
ATOM 2761 O O . ASN A 1 343 ? -2.739 8.641 -1.863 1.00 93.19 343 ASN A O 1
ATOM 2765 N N . TYR A 1 344 ? -1.697 8.046 -3.764 1.00 92.81 344 TYR A N 1
ATOM 2766 C CA . TYR A 1 344 ? -2.634 8.723 -4.655 1.00 92.81 344 TYR A CA 1
ATOM 2767 C C . TYR A 1 344 ? -4.059 8.177 -4.509 1.00 92.81 344 TYR A C 1
ATOM 2769 O O . TYR A 1 344 ? -5.011 8.958 -4.423 1.00 92.81 344 TYR A O 1
ATOM 2777 N N . ALA A 1 345 ? -4.207 6.850 -4.468 1.00 94.56 345 ALA A N 1
ATOM 2778 C CA . ALA A 1 345 ? -5.505 6.202 -4.335 1.00 94.56 345 ALA A CA 1
ATOM 2779 C C . ALA A 1 345 ? -6.084 6.347 -2.919 1.00 94.56 345 ALA A C 1
ATOM 2781 O O . ALA A 1 345 ? -7.259 6.671 -2.761 1.00 94.56 345 ALA A O 1
ATOM 2782 N N . ILE A 1 346 ? -5.257 6.177 -1.885 1.00 95.25 346 ILE A N 1
ATOM 2783 C CA . ILE A 1 346 ? -5.642 6.309 -0.476 1.00 95.25 346 ILE A CA 1
ATOM 2784 C C . ILE A 1 346 ? -6.213 7.703 -0.197 1.00 95.25 346 ILE A C 1
ATOM 2786 O O . ILE A 1 346 ? -7.306 7.810 0.352 1.00 95.25 346 ILE A O 1
ATOM 2790 N N . ARG A 1 347 ? -5.528 8.777 -0.618 1.00 94.50 347 ARG A N 1
ATOM 2791 C CA . ARG A 1 347 ? -5.989 10.163 -0.392 1.00 94.50 347 ARG A CA 1
ATOM 2792 C C . ARG A 1 347 ? -7.386 10.434 -0.952 1.00 94.50 347 ARG A C 1
ATOM 2794 O O . ARG A 1 347 ? -8.084 11.301 -0.438 1.00 94.50 347 ARG A O 1
ATOM 2801 N N . ARG A 1 348 ? -7.788 9.695 -1.988 1.00 94.50 348 ARG A N 1
ATOM 2802 C CA . ARG A 1 348 ? -9.131 9.769 -2.573 1.00 94.50 348 ARG A CA 1
ATOM 2803 C C . ARG A 1 348 ? -10.129 8.853 -1.888 1.00 94.50 348 ARG A C 1
ATOM 2805 O O . ARG A 1 348 ? -11.272 9.246 -1.723 1.00 94.50 348 ARG A O 1
ATOM 2812 N N . LEU A 1 349 ? -9.713 7.653 -1.489 1.00 95.00 349 LEU A N 1
ATOM 2813 C CA . LEU A 1 349 ? -10.597 6.665 -0.872 1.00 95.00 349 LEU A CA 1
ATOM 2814 C C . LEU A 1 349 ? -10.970 7.023 0.571 1.00 95.00 349 LEU A C 1
ATOM 2816 O O . LEU A 1 349 ? -12.140 6.942 0.931 1.00 95.00 349 LEU A O 1
ATOM 2820 N N . LEU A 1 350 ? -10.003 7.423 1.402 1.00 95.81 350 LEU A N 1
ATOM 2821 C CA . LEU A 1 350 ? -10.215 7.585 2.847 1.00 95.81 350 LEU A CA 1
ATOM 2822 C C . LEU A 1 350 ? -11.304 8.592 3.253 1.00 95.81 350 LEU A C 1
ATOM 2824 O O . LEU A 1 350 ? -12.033 8.278 4.199 1.00 95.81 350 LEU A O 1
ATOM 2828 N N . PRO A 1 351 ? -11.484 9.747 2.574 1.00 95.69 351 PRO A N 1
ATOM 2829 C CA . PRO A 1 351 ? -12.558 10.682 2.909 1.00 95.69 351 PRO A CA 1
ATOM 2830 C C . PRO A 1 351 ? -13.954 10.046 2.893 1.00 95.69 351 PRO A C 1
ATOM 2832 O O . PRO A 1 351 ? -14.788 10.401 3.722 1.00 95.69 351 PRO A O 1
ATOM 2835 N N . HIS A 1 352 ? -14.196 9.056 2.025 1.00 94.56 352 HIS A N 1
ATOM 2836 C CA . HIS A 1 352 ? -15.477 8.339 1.957 1.00 94.56 352 HIS A CA 1
ATOM 2837 C C . HIS A 1 352 ? -15.743 7.447 3.178 1.00 94.56 352 HIS A C 1
ATOM 2839 O O . HIS A 1 352 ? -16.889 7.098 3.446 1.00 94.56 352 HIS A O 1
ATOM 2845 N N . PHE A 1 353 ? -14.699 7.106 3.936 1.00 94.75 353 PHE A N 1
ATOM 2846 C CA . PHE A 1 353 ? -14.781 6.307 5.158 1.00 94.75 353 PHE A CA 1
ATOM 2847 C C . PHE A 1 353 ? -14.615 7.151 6.431 1.00 94.75 353 PHE A C 1
ATOM 2849 O O . PHE A 1 353 ? -14.596 6.594 7.526 1.00 94.75 353 PHE A O 1
ATOM 2856 N N . GLY A 1 354 ? -14.482 8.480 6.312 1.00 94.88 354 GLY A N 1
ATOM 2857 C CA . GLY A 1 354 ? -14.244 9.370 7.453 1.00 94.88 354 GLY A CA 1
ATOM 2858 C C . GLY A 1 354 ? -12.875 9.178 8.115 1.00 94.88 354 GLY A C 1
ATOM 2859 O O . GLY A 1 354 ? -12.712 9.511 9.286 1.00 94.88 354 GLY A O 1
ATOM 2860 N N . ILE A 1 355 ? -11.898 8.628 7.388 1.00 95.69 355 ILE A N 1
ATOM 2861 C CA . ILE A 1 355 ? -10.550 8.356 7.900 1.00 95.69 355 ILE A CA 1
ATOM 2862 C C . ILE A 1 355 ? -9.626 9.513 7.524 1.00 95.69 355 ILE A C 1
ATOM 2864 O O . ILE A 1 355 ? -9.605 9.960 6.376 1.00 95.69 355 ILE A O 1
ATOM 2868 N N . GLN A 1 356 ? -8.843 9.993 8.489 1.00 95.00 356 GLN A N 1
ATOM 2869 C CA . GLN A 1 356 ? -7.914 11.095 8.263 1.00 95.00 356 GLN A CA 1
ATOM 2870 C C . GLN A 1 356 ? -6.633 10.591 7.604 1.00 95.00 356 GLN A C 1
ATOM 2872 O O . GLN A 1 356 ? -6.065 9.586 8.024 1.00 95.00 356 GLN A O 1
ATOM 2877 N N . TYR A 1 357 ? -6.162 11.302 6.583 1.00 94.00 357 TYR A N 1
ATOM 2878 C CA . TYR A 1 357 ? -4.881 11.015 5.950 1.00 94.00 357 TYR A CA 1
ATOM 2879 C C . TYR A 1 357 ? -3.783 11.880 6.556 1.00 94.00 357 TYR A C 1
ATOM 2881 O O . TYR A 1 357 ? -3.914 13.105 6.604 1.00 94.00 357 TYR A O 1
ATOM 2889 N N . LEU A 1 358 ? -2.686 11.245 6.950 1.00 91.25 358 LEU A N 1
ATOM 2890 C CA . LEU A 1 358 ? -1.532 11.900 7.528 1.00 91.25 358 LEU A CA 1
ATOM 2891 C C . LEU A 1 358 ? -0.319 11.813 6.587 1.00 91.25 358 LEU A C 1
ATOM 2893 O O . LEU A 1 358 ? 0.278 10.737 6.488 1.00 91.25 358 LEU A O 1
ATOM 2897 N N . PRO A 1 359 ? 0.040 12.908 5.882 1.00 86.50 359 PRO A N 1
ATOM 2898 C CA . PRO A 1 359 ? 1.213 12.936 5.014 1.00 86.50 359 PRO A CA 1
ATOM 2899 C C . PRO A 1 359 ? 2.512 12.939 5.831 1.00 86.50 359 PRO A C 1
ATOM 2901 O O . PRO A 1 359 ? 2.556 13.504 6.924 1.00 86.50 359 PRO A O 1
ATOM 2904 N N . LEU A 1 360 ? 3.556 12.341 5.254 1.00 72.06 360 LEU A N 1
ATOM 2905 C CA . LEU A 1 360 ? 4.931 12.333 5.762 1.00 72.06 360 LEU A CA 1
ATOM 2906 C C . LEU A 1 360 ? 5.805 13.429 5.147 1.00 72.06 360 LEU A C 1
ATOM 2908 O O . LEU A 1 360 ? 5.595 13.750 3.951 1.00 72.06 360 LEU A O 1
#

Secondary structure (DSSP, 8-state):
-HHHHHHHHHHHHHHHHHHHHHHHHHHHHHHHHHHHHHHS-TT-TT--HHHHHHHHHHHHHHHHHHHHHHS-SS-----------SSSHHHHHHHHHHHHHHHHHS----S---PPP------PPP------GGGHHHHHHHHHHHHTPPPP-----SS----S-TT-HHHHS-EE-TTT-PEE----THHHHHH-SEEEE--PPPPPPGGGGGSTT---GGGGSS--TTTTT--GGGTT------HHHHHHHHHHHHHHHHIIIIIHHHHHHHHHHHHH-TTTTTSEEEEEPPPPPPP---S----------HHIIIIISHHHHHHH-HHHHHHHHHHHHHHHHHHHHGGGGTPEEE--